Protein AF-A0A3E0KIU0-F1 (afdb_monomer)

pLDDT: mean 73.23, std 24.23, range [29.89, 95.5]

Nearest PDB structures (foldseek):
  3e3v-assembly1_A  TM=8.883E-01  e=5.687E-08  Ligilactobacillus salivarius UCC118
  3d5l-assembly1_A  TM=9.274E-01  e=9.573E-08  Limosilactobacillus reuteri subsp. rodentium
  3d5l-assembly2_B  TM=9.394E-01  e=4.566E-07  Limosilactobacillus reuteri subsp. rodentium
  3dfg-assembly1_A  TM=8.053E-01  e=9.857E-06  Xanthomonas campestris pv. campestris

Structure (mmCIF, N/CA/C/O backbone):
data_AF-A0A3E0KIU0-F1
#
_entry.id   AF-A0A3E0KIU0-F1
#
loop_
_atom_site.group_PDB
_atom_site.id
_atom_site.type_symbol
_atom_site.label_atom_id
_atom_site.label_alt_id
_atom_site.label_comp_id
_atom_site.label_asym_id
_atom_site.label_entity_id
_atom_site.label_seq_id
_atom_site.pdbx_PDB_ins_code
_atom_site.Cartn_x
_atom_site.Cartn_y
_atom_site.Cartn_z
_atom_site.occupancy
_atom_site.B_iso_or_equiv
_atom_site.auth_seq_id
_atom_site.auth_comp_id
_atom_site.auth_asym_id
_atom_site.auth_atom_id
_atom_site.pdbx_PDB_model_num
ATOM 1 N N . MET A 1 1 ? -23.161 -54.109 -3.050 1.00 49.53 1 MET A N 1
ATOM 2 C CA . MET A 1 1 ? -22.910 -53.437 -1.759 1.00 49.53 1 MET A CA 1
ATOM 3 C C . MET A 1 1 ? -21.462 -53.685 -1.373 1.00 49.53 1 MET A C 1
ATOM 5 O O . MET A 1 1 ? -21.165 -54.729 -0.816 1.00 49.53 1 MET A O 1
ATOM 9 N N . THR A 1 2 ? -20.570 -52.763 -1.723 1.00 41.41 2 THR A N 1
ATOM 10 C CA . THR A 1 2 ? -19.180 -52.731 -1.244 1.00 41.41 2 THR A CA 1
ATOM 11 C C . THR A 1 2 ? -18.712 -51.286 -1.367 1.00 41.41 2 THR A C 1
ATOM 13 O O . THR A 1 2 ? -18.416 -50.791 -2.449 1.00 41.41 2 THR A O 1
ATOM 16 N N . SER A 1 3 ? -18.783 -50.574 -0.249 1.00 41.28 3 SER A N 1
ATOM 17 C CA . SER A 1 3 ? -18.402 -49.175 -0.086 1.00 41.28 3 SER A CA 1
ATOM 18 C C . SER A 1 3 ? -16.904 -49.075 0.206 1.00 41.28 3 SER A C 1
ATOM 20 O O . SER A 1 3 ? -16.453 -49.509 1.263 1.00 41.28 3 SER A O 1
ATOM 22 N N . CYS A 1 4 ? -16.139 -48.494 -0.721 1.00 42.38 4 CYS A N 1
ATOM 23 C CA . CYS A 1 4 ? -14.758 -48.066 -0.495 1.00 42.38 4 CYS A CA 1
ATOM 24 C C . CYS A 1 4 ? -14.754 -46.710 0.224 1.00 42.38 4 CYS A C 1
ATOM 26 O O . CYS A 1 4 ? -15.092 -45.687 -0.365 1.00 42.38 4 CYS A O 1
ATOM 28 N N . THR A 1 5 ? -14.354 -46.695 1.492 1.00 49.28 5 THR A N 1
ATOM 29 C CA . THR A 1 5 ? -14.059 -45.473 2.251 1.00 49.28 5 THR A CA 1
ATOM 30 C C . THR A 1 5 ? -12.614 -45.047 1.995 1.00 49.28 5 THR A C 1
ATOM 32 O O . THR A 1 5 ? -11.682 -45.751 2.383 1.00 49.28 5 THR A O 1
ATOM 35 N N . ALA A 1 6 ? -12.428 -43.902 1.336 1.00 40.53 6 ALA A N 1
ATOM 36 C CA . ALA A 1 6 ? -11.131 -43.259 1.156 1.00 40.53 6 ALA A CA 1
ATOM 37 C C . ALA A 1 6 ? -10.812 -42.373 2.371 1.00 40.53 6 ALA A C 1
ATOM 39 O O . ALA A 1 6 ? -11.483 -41.373 2.620 1.00 40.53 6 ALA A O 1
ATOM 40 N N . THR A 1 7 ? -9.783 -42.746 3.127 1.00 41.25 7 THR A N 1
ATOM 41 C CA . THR A 1 7 ? -9.244 -41.966 4.246 1.00 41.25 7 THR A CA 1
ATOM 42 C C . THR A 1 7 ? -8.292 -40.901 3.697 1.00 41.25 7 THR A C 1
ATOM 44 O O . THR A 1 7 ? -7.217 -41.229 3.197 1.00 41.25 7 THR A O 1
ATOM 47 N N . ALA A 1 8 ? -8.683 -39.626 3.760 1.00 38.50 8 ALA A N 1
ATOM 48 C CA . ALA A 1 8 ? -7.841 -38.496 3.373 1.00 38.50 8 ALA A CA 1
ATOM 49 C C . ALA A 1 8 ? -6.995 -38.010 4.565 1.00 38.50 8 ALA A C 1
ATOM 51 O O . ALA A 1 8 ? -7.526 -37.627 5.607 1.00 38.50 8 ALA A O 1
ATOM 52 N N . SER A 1 9 ? -5.672 -38.024 4.396 1.00 40.00 9 SER A N 1
ATOM 53 C CA . SER A 1 9 ? -4.683 -37.461 5.324 1.00 40.00 9 SER A CA 1
ATOM 54 C C . SER A 1 9 ? -4.798 -35.933 5.432 1.00 40.00 9 SER A C 1
ATOM 56 O O . SER A 1 9 ? -4.849 -35.265 4.397 1.00 40.00 9 SER A O 1
ATOM 58 N N . PRO A 1 10 ? -4.738 -35.335 6.636 1.00 48.91 10 PRO A N 1
ATOM 59 C CA . PRO A 1 10 ? -4.631 -33.889 6.775 1.00 48.91 10 PRO A CA 1
ATOM 60 C C . PRO A 1 10 ? -3.207 -33.405 6.457 1.00 48.91 10 PRO A C 1
ATOM 62 O O . PRO A 1 10 ? -2.213 -33.864 7.027 1.00 48.91 10 PRO A O 1
ATOM 65 N N . GLY A 1 11 ? -3.128 -32.459 5.519 1.00 39.31 11 GLY A N 1
ATOM 66 C CA . GLY A 1 11 ? -1.919 -31.730 5.156 1.00 39.31 11 GLY A CA 1
ATOM 67 C C . GLY A 1 11 ? -1.384 -30.894 6.320 1.00 39.31 11 GLY A C 1
ATOM 68 O O . GLY A 1 11 ? -2.126 -30.257 7.063 1.00 3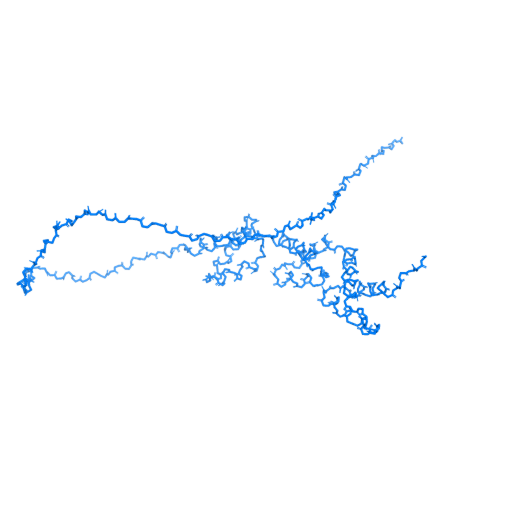9.31 11 GLY A O 1
ATOM 69 N N . ARG A 1 12 ? -0.062 -30.933 6.467 1.00 42.97 12 ARG A N 1
ATOM 70 C CA . ARG A 1 12 ? 0.739 -30.289 7.510 1.00 42.97 12 ARG A CA 1
ATOM 71 C C . ARG A 1 12 ? 0.504 -28.773 7.554 1.00 42.97 12 ARG A C 1
ATOM 73 O O . ARG A 1 12 ? 0.804 -28.070 6.594 1.00 42.97 12 ARG A O 1
ATOM 80 N N . ALA A 1 13 ? 0.046 -28.277 8.700 1.00 35.75 13 ALA A N 1
ATOM 81 C CA . ALA A 1 13 ? 0.037 -26.859 9.034 1.00 35.75 13 ALA A CA 1
ATOM 82 C C . ALA A 1 13 ? 1.478 -26.358 9.240 1.00 35.75 13 ALA A C 1
ATOM 84 O O . ALA A 1 13 ? 2.221 -26.892 10.067 1.00 35.75 13 ALA A O 1
ATOM 85 N N . ALA A 1 14 ? 1.877 -25.331 8.489 1.00 41.09 14 ALA A N 1
ATOM 86 C CA . ALA A 1 14 ? 3.128 -24.616 8.708 1.00 41.09 14 ALA A CA 1
ATOM 87 C C . ALA A 1 14 ? 2.999 -23.757 9.977 1.00 41.09 14 ALA A C 1
ATOM 89 O O . ALA A 1 14 ? 2.443 -22.660 9.967 1.00 41.09 14 ALA A O 1
ATOM 90 N N . PHE A 1 15 ? 3.488 -24.307 11.086 1.00 34.16 15 PHE A N 1
ATOM 91 C CA . PHE A 1 15 ? 3.664 -23.633 12.366 1.00 34.16 15 PHE A CA 1
ATOM 92 C C . PHE A 1 15 ? 4.748 -22.552 12.220 1.00 34.16 15 PHE A C 1
ATOM 94 O O . PHE A 1 15 ? 5.941 -22.850 12.201 1.00 34.16 15 PHE A O 1
ATOM 101 N N . TRP A 1 16 ? 4.350 -21.285 12.105 1.00 42.28 16 TRP A N 1
ATOM 102 C CA . TRP A 1 16 ? 5.283 -20.159 12.171 1.00 42.28 16 TRP A CA 1
ATOM 103 C C . TRP A 1 16 ? 5.538 -19.810 13.638 1.00 42.28 16 TRP A C 1
ATOM 105 O O . TRP A 1 16 ? 4.819 -19.018 14.244 1.00 42.28 16 TRP A O 1
ATOM 115 N N . THR A 1 17 ? 6.554 -20.430 14.238 1.00 42.94 17 THR A N 1
ATOM 116 C CA . THR A 1 17 ? 7.012 -20.060 15.580 1.00 42.94 17 THR A CA 1
ATOM 117 C C . THR A 1 17 ? 7.794 -18.751 15.519 1.00 42.94 17 THR A C 1
ATOM 119 O O . THR A 1 17 ? 8.904 -18.681 14.992 1.00 42.94 17 THR A O 1
ATOM 122 N N . TRP A 1 18 ? 7.184 -17.713 16.078 1.00 36.81 18 TRP A N 1
ATOM 123 C CA . TRP A 1 18 ? 7.759 -16.406 16.371 1.00 36.81 18 TRP A CA 1
ATOM 124 C C . TRP A 1 18 ? 8.974 -16.545 17.309 1.00 36.81 18 TRP A C 1
ATOM 126 O O . TRP A 1 18 ? 8.846 -17.086 18.406 1.00 36.81 18 TRP A O 1
ATOM 136 N N . ARG A 1 19 ? 10.158 -16.069 16.891 1.00 35.09 19 ARG A N 1
ATOM 137 C CA . ARG A 1 19 ? 11.359 -15.991 17.743 1.00 35.09 19 ARG A CA 1
ATOM 138 C C . ARG A 1 19 ? 11.793 -14.526 17.895 1.00 35.09 19 ARG A C 1
ATOM 140 O O . ARG A 1 19 ? 12.150 -13.910 16.891 1.00 35.09 19 ARG A O 1
ATOM 147 N N . PRO A 1 20 ? 11.779 -13.955 19.112 1.00 38.09 20 PRO A N 1
ATOM 148 C CA . PRO A 1 20 ? 12.253 -12.598 19.355 1.00 38.09 20 PRO A CA 1
ATOM 149 C C . PRO A 1 20 ? 13.786 -12.580 19.475 1.00 38.09 20 PRO A C 1
ATOM 151 O O . PRO A 1 20 ? 14.367 -13.368 20.218 1.00 38.09 20 PRO A O 1
ATOM 154 N N . SER A 1 21 ? 14.453 -11.672 18.758 1.00 38.91 21 SER A N 1
ATOM 155 C CA . SER A 1 21 ? 15.876 -11.378 18.979 1.00 38.91 21 SER A CA 1
ATOM 156 C C . SER A 1 21 ? 16.025 -10.435 20.169 1.00 38.91 21 SER A C 1
ATOM 158 O O . SER A 1 21 ? 15.739 -9.243 20.067 1.00 38.91 21 SER A O 1
ATOM 160 N N . SER A 1 22 ? 16.501 -10.970 21.290 1.00 43.16 22 SER A N 1
ATOM 161 C CA . SER A 1 22 ? 16.949 -10.219 22.464 1.00 43.16 22 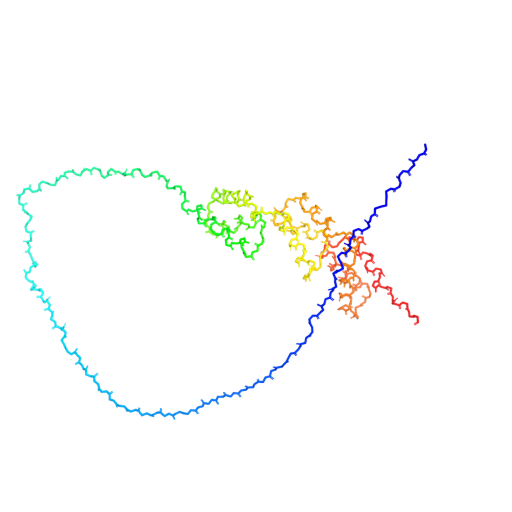SER A CA 1
ATOM 162 C C . SER A 1 22 ? 18.447 -10.443 22.689 1.00 43.16 22 SER A C 1
ATOM 164 O O . SER A 1 22 ? 18.841 -11.596 22.846 1.00 43.16 22 SER A O 1
ATOM 166 N N . ALA A 1 23 ? 19.246 -9.365 22.721 1.00 34.53 23 ALA A N 1
ATOM 167 C CA . ALA A 1 23 ? 20.337 -9.113 23.686 1.00 34.53 23 ALA A CA 1
ATOM 168 C C . ALA A 1 23 ? 21.281 -7.968 23.232 1.00 34.53 23 ALA A C 1
ATOM 170 O O . ALA A 1 23 ? 22.157 -8.125 22.391 1.00 34.53 23 ALA A O 1
ATOM 171 N N . SER A 1 24 ? 21.011 -6.804 23.816 1.00 35.53 24 SER A N 1
ATOM 172 C CA . SER A 1 24 ? 21.839 -5.715 24.368 1.00 35.53 24 SER A CA 1
ATOM 173 C C . SER A 1 24 ? 23.392 -5.784 24.431 1.00 35.53 24 SER A C 1
ATOM 175 O O . SER A 1 24 ? 23.924 -6.700 25.045 1.00 35.53 24 SER A O 1
ATOM 177 N N . SER A 1 25 ? 24.031 -4.668 23.995 1.00 36.03 25 SER A N 1
ATOM 178 C CA . SER A 1 25 ? 25.089 -3.814 24.643 1.00 36.03 25 SER A CA 1
ATOM 179 C C . SER A 1 25 ? 26.492 -4.384 25.012 1.00 36.03 25 SER A C 1
ATOM 181 O O . SER A 1 25 ? 26.600 -5.597 25.119 1.00 36.03 25 SER A O 1
ATOM 183 N N . PRO A 1 26 ? 27.575 -3.575 25.273 1.00 48.47 26 PRO A N 1
ATOM 184 C CA . PRO A 1 26 ? 27.655 -2.127 25.584 1.00 48.47 26 PRO A CA 1
ATOM 185 C C . PRO A 1 26 ? 28.832 -1.312 24.950 1.00 48.47 26 PRO A C 1
ATOM 187 O O . PRO A 1 26 ? 29.621 -1.796 24.144 1.00 48.47 26 PRO A O 1
ATOM 190 N N . ALA A 1 27 ? 28.919 -0.036 25.353 1.00 36.59 27 ALA A N 1
ATOM 191 C CA . ALA A 1 27 ? 29.917 0.989 25.024 1.00 36.59 27 ALA A CA 1
ATOM 192 C C . ALA A 1 27 ? 31.170 0.999 25.937 1.00 36.59 27 ALA A C 1
ATOM 194 O O . ALA A 1 27 ? 31.051 0.658 27.108 1.00 36.59 27 ALA A O 1
ATOM 195 N N . ALA A 1 28 ? 32.313 1.486 25.415 1.00 34.00 28 ALA A N 1
ATOM 196 C CA . ALA A 1 28 ? 33.504 2.093 26.074 1.00 34.00 28 ALA A CA 1
ATOM 197 C C . ALA A 1 28 ? 34.690 2.024 25.070 1.00 34.00 28 ALA A C 1
ATOM 199 O O . ALA A 1 28 ? 34.717 1.104 24.268 1.00 34.00 28 ALA A O 1
ATOM 200 N N . ALA A 1 29 ? 35.731 2.860 24.989 1.00 33.12 29 ALA A N 1
ATOM 201 C CA . ALA A 1 29 ? 36.165 4.102 25.617 1.00 33.12 29 ALA A CA 1
ATOM 202 C C . ALA A 1 29 ? 37.330 4.686 24.765 1.00 33.12 29 ALA A C 1
ATOM 204 O O . ALA A 1 29 ? 37.839 4.050 23.846 1.00 33.12 29 ALA A O 1
ATOM 205 N N . ARG A 1 30 ? 37.722 5.922 25.089 1.00 38.47 30 ARG A N 1
ATOM 206 C CA . ARG A 1 30 ? 38.745 6.784 24.464 1.00 38.47 30 ARG A CA 1
ATOM 207 C C . ARG A 1 30 ? 40.179 6.225 24.532 1.00 38.47 30 ARG A C 1
ATOM 209 O O . ARG A 1 30 ? 40.527 5.572 25.508 1.00 38.47 30 ARG A O 1
ATOM 216 N N . GLY A 1 31 ? 41.036 6.649 23.596 1.00 31.20 31 GLY A N 1
ATOM 217 C CA . GLY A 1 31 ? 42.498 6.579 23.734 1.00 31.20 31 GLY A CA 1
ATOM 218 C C . GLY A 1 31 ? 43.258 7.132 22.522 1.00 31.20 31 GLY A C 1
ATOM 219 O O . GLY A 1 31 ? 43.401 6.451 21.515 1.00 31.20 31 GLY A O 1
ATOM 220 N N . THR A 1 32 ? 43.743 8.370 22.616 1.00 48.75 32 THR A N 1
ATOM 221 C CA . THR A 1 32 ? 44.792 8.942 21.749 1.00 48.75 32 THR A CA 1
ATOM 222 C C . THR A 1 32 ? 46.153 8.317 22.058 1.00 48.75 32 THR A C 1
ATOM 224 O O . THR A 1 32 ? 46.408 8.012 23.224 1.00 48.75 32 THR A O 1
ATOM 227 N N . PRO A 1 33 ? 47.086 8.306 21.092 1.00 42.25 33 PRO A N 1
ATOM 228 C CA . PRO A 1 33 ? 48.461 8.622 21.457 1.00 42.25 33 PRO A CA 1
ATOM 229 C C . PRO A 1 33 ? 49.104 9.656 20.526 1.00 42.25 33 PRO A C 1
ATOM 231 O O . PRO A 1 33 ? 49.138 9.528 19.303 1.00 42.25 33 PRO A O 1
ATOM 234 N N . THR A 1 34 ? 49.643 10.680 21.174 1.00 36.47 34 THR A N 1
ATOM 235 C CA . THR A 1 34 ? 50.629 11.638 20.677 1.00 36.47 34 THR A CA 1
ATOM 236 C C . THR A 1 34 ? 52.028 11.033 20.839 1.00 36.47 34 THR A C 1
ATOM 238 O O . THR A 1 34 ? 52.257 10.359 21.840 1.00 36.47 34 THR A O 1
ATOM 241 N N . ALA A 1 35 ? 52.944 11.343 19.910 1.00 32.03 35 ALA A N 1
ATOM 242 C CA . ALA A 1 35 ? 54.360 11.712 20.138 1.00 32.03 35 ALA A CA 1
ATOM 243 C C . ALA A 1 35 ? 55.358 11.110 19.118 1.00 32.03 35 ALA A C 1
ATOM 245 O O . ALA A 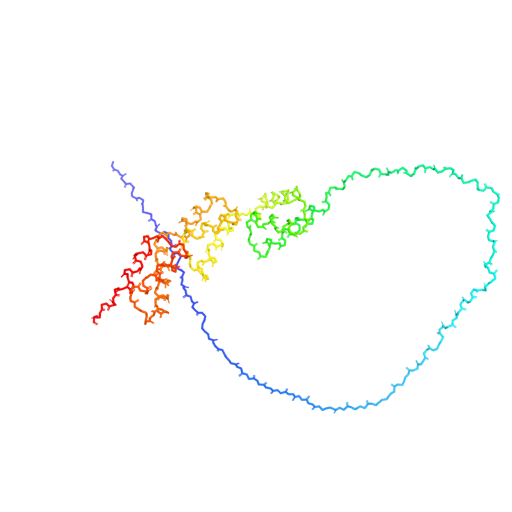1 35 ? 55.760 9.957 19.197 1.00 32.03 35 ALA A O 1
ATOM 246 N N . THR A 1 36 ? 55.781 11.986 18.198 1.00 36.91 36 THR A N 1
ATOM 247 C CA . THR A 1 36 ? 57.177 12.331 17.834 1.00 36.91 36 THR A CA 1
ATOM 248 C C . THR A 1 36 ? 58.268 11.267 17.657 1.00 36.91 36 THR A C 1
ATOM 250 O O . THR A 1 36 ? 58.769 10.708 18.626 1.00 36.91 36 THR A O 1
ATOM 253 N N . SER A 1 37 ? 58.845 11.268 16.448 1.00 37.72 37 SER A N 1
ATOM 254 C CA . SER A 1 37 ? 60.283 11.488 16.165 1.00 37.72 37 SER A CA 1
ATOM 255 C C . SER A 1 37 ? 60.416 11.849 14.661 1.00 37.72 37 SER A C 1
ATOM 257 O O . SER A 1 37 ? 59.834 11.184 13.813 1.00 37.72 37 SER A O 1
ATOM 259 N N . ALA A 1 38 ? 60.880 13.048 14.253 1.00 34.84 38 ALA A N 1
ATOM 260 C CA . ALA A 1 38 ? 62.284 13.434 13.961 1.00 34.84 38 ALA A CA 1
ATOM 261 C C . ALA A 1 38 ? 63.125 12.223 13.507 1.00 34.84 38 ALA A C 1
ATOM 263 O O . ALA A 1 38 ? 63.074 11.212 14.179 1.00 34.84 38 ALA A O 1
ATOM 264 N N . TRP A 1 39 ? 63.742 12.158 12.321 1.00 35.00 39 TRP A N 1
ATOM 265 C CA . TRP A 1 39 ? 65.057 12.682 11.897 1.00 35.00 39 TRP A CA 1
ATOM 266 C C . TRP A 1 39 ? 65.044 12.721 10.343 1.00 35.00 39 TRP A C 1
ATOM 268 O O . TRP A 1 39 ? 64.642 11.760 9.703 1.00 35.00 39 TRP A O 1
ATOM 278 N N . ALA A 1 40 ? 65.209 13.869 9.682 1.00 32.75 40 ALA A N 1
ATOM 279 C CA . ALA A 1 40 ? 66.470 14.463 9.213 1.00 32.75 40 ALA A CA 1
ATOM 280 C C . ALA A 1 40 ? 67.169 13.777 8.002 1.00 32.75 40 ALA A C 1
ATOM 282 O O . ALA A 1 40 ? 67.875 12.793 8.149 1.00 32.75 40 ALA A O 1
ATOM 283 N N . ARG A 1 41 ? 67.072 14.478 6.854 1.00 34.12 41 ARG A N 1
ATOM 284 C CA . ARG A 1 41 ? 68.080 14.752 5.794 1.00 34.12 41 ARG A CA 1
ATOM 285 C C . ARG A 1 41 ? 68.687 13.633 4.920 1.00 34.12 41 ARG A C 1
ATOM 287 O O . ARG A 1 41 ? 69.390 12.749 5.381 1.00 34.12 41 ARG A O 1
ATOM 294 N N . GLY A 1 42 ? 68.605 13.896 3.607 1.00 30.34 42 GLY A N 1
ATOM 295 C CA . GLY A 1 42 ? 69.466 13.385 2.525 1.00 30.34 42 GLY A CA 1
ATOM 296 C C . GLY A 1 42 ? 68.618 13.120 1.274 1.00 30.34 42 GLY A C 1
ATOM 297 O O . GLY A 1 42 ? 67.876 12.156 1.242 1.00 30.34 42 GLY A O 1
ATOM 298 N N . GLY A 1 43 ? 68.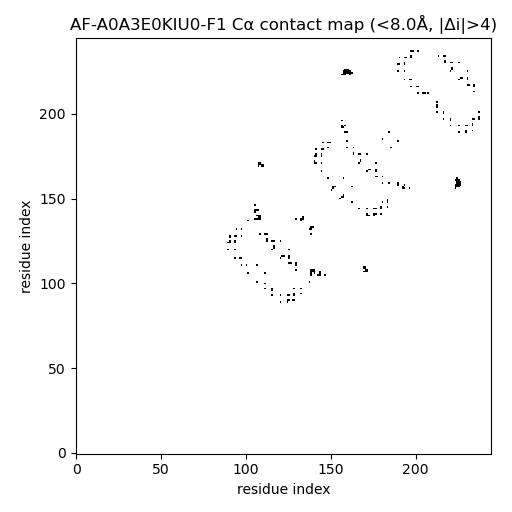535 13.972 0.250 1.00 29.89 43 GLY A N 1
ATOM 299 C CA . GLY A 1 43 ? 69.639 14.526 -0.528 1.00 29.89 43 GLY A CA 1
ATOM 300 C C . GLY A 1 43 ? 69.874 13.664 -1.777 1.00 29.89 43 GLY A C 1
ATOM 301 O O . GLY A 1 43 ? 70.657 12.724 -1.714 1.00 29.89 43 GLY A O 1
ATOM 302 N N . ARG A 1 44 ? 69.195 13.968 -2.896 1.00 38.00 44 ARG A N 1
ATOM 303 C CA . ARG A 1 44 ? 69.626 13.648 -4.279 1.00 38.00 44 ARG A CA 1
ATOM 304 C C . ARG A 1 44 ? 68.664 14.289 -5.285 1.00 38.00 44 ARG A C 1
ATOM 306 O O . ARG A 1 44 ? 67.496 13.939 -5.355 1.00 38.00 44 ARG A O 1
ATOM 313 N N . THR A 1 45 ? 69.044 15.448 -5.810 1.00 42.09 45 THR A N 1
ATOM 314 C CA . THR A 1 45 ? 69.726 15.688 -7.102 1.00 42.09 45 THR A CA 1
ATOM 315 C C . THR A 1 45 ? 68.744 16.046 -8.201 1.00 42.09 45 THR A C 1
ATOM 317 O O . THR A 1 45 ? 67.982 15.229 -8.705 1.00 42.09 45 THR A O 1
ATOM 320 N N . GLN A 1 46 ? 68.841 17.318 -8.568 1.00 40.03 46 GLN A N 1
ATOM 321 C CA . GLN A 1 46 ? 68.368 17.917 -9.799 1.00 40.03 46 GLN A CA 1
ATOM 322 C C . GLN A 1 46 ? 68.780 17.045 -10.997 1.00 40.03 46 GLN A C 1
ATOM 324 O O . GLN A 1 46 ? 69.973 16.883 -11.243 1.00 40.03 46 GLN A O 1
ATOM 329 N N . SER A 1 47 ? 67.820 16.544 -11.780 1.00 35.03 47 SER A N 1
ATOM 330 C CA . SER A 1 47 ? 68.075 16.310 -13.203 1.00 35.03 47 SER A CA 1
ATOM 331 C C . SER A 1 47 ? 67.697 17.583 -13.951 1.00 35.03 47 SER A C 1
ATOM 333 O O . SER A 1 47 ? 66.555 17.823 -14.350 1.00 35.03 47 SER A O 1
ATOM 335 N N . SER A 1 48 ? 68.695 18.442 -14.070 1.00 36.91 48 SER A N 1
ATOM 336 C CA . SER A 1 48 ? 68.794 19.433 -15.121 1.00 36.91 48 SER A CA 1
ATOM 337 C C . SER A 1 48 ? 68.799 18.752 -16.501 1.00 36.91 48 SER A C 1
ATOM 339 O O . SER A 1 48 ? 69.296 17.643 -16.678 1.00 36.91 48 SER A O 1
ATOM 341 N N . SER A 1 49 ? 68.284 19.488 -17.491 1.00 39.78 49 SER A N 1
ATOM 342 C CA . SER A 1 49 ? 68.205 19.167 -18.929 1.00 39.78 49 SER A CA 1
ATOM 343 C C . SER A 1 49 ? 67.087 18.172 -19.298 1.00 39.78 49 SER A C 1
ATOM 345 O O . SER A 1 49 ? 67.109 17.006 -18.960 1.00 39.78 49 SER A O 1
ATOM 347 N N . CYS A 1 50 ? 66.000 18.583 -19.947 1.00 30.69 50 CYS A N 1
ATOM 348 C CA . CYS A 1 50 ? 66.008 19.151 -21.288 1.00 30.69 50 CYS A CA 1
ATOM 349 C C . CYS A 1 50 ? 65.046 20.337 -21.416 1.00 30.69 50 CYS A C 1
ATOM 351 O O . CYS A 1 50 ? 63.939 20.246 -21.939 1.00 30.69 50 CYS A O 1
ATOM 353 N N . ARG A 1 51 ? 65.539 21.515 -21.035 1.00 42.75 51 ARG A N 1
ATOM 354 C CA . ARG A 1 51 ? 65.112 22.770 -21.646 1.00 42.75 51 ARG A CA 1
ATOM 355 C C . ARG A 1 51 ? 65.902 22.924 -22.952 1.00 42.75 51 ARG A C 1
ATOM 357 O O . ARG A 1 51 ? 66.943 23.566 -22.973 1.00 42.75 51 ARG A O 1
ATOM 364 N N . LYS A 1 52 ? 65.426 22.324 -24.046 1.00 41.84 52 LYS A N 1
ATOM 365 C CA . LYS A 1 52 ? 65.771 22.781 -25.403 1.00 41.84 52 LYS A CA 1
ATOM 366 C C . LYS A 1 52 ? 64.503 23.265 -26.076 1.00 41.84 52 LYS A C 1
ATOM 368 O O . LYS A 1 52 ? 63.774 22.548 -26.750 1.00 41.84 52 LYS A O 1
ATOM 373 N N . THR A 1 53 ? 64.264 24.543 -25.837 1.00 43.72 53 THR A N 1
ATOM 374 C CA . THR A 1 53 ? 63.400 25.406 -26.619 1.00 43.72 53 THR A CA 1
ATOM 375 C C . THR A 1 53 ? 63.707 25.234 -28.109 1.00 43.72 53 THR A C 1
ATOM 377 O O . THR A 1 53 ? 64.706 25.761 -28.599 1.00 43.72 53 THR A O 1
ATOM 380 N N . ARG A 1 54 ? 62.827 24.573 -28.866 1.00 38.44 54 ARG A N 1
ATOM 381 C CA . ARG A 1 54 ? 62.685 24.875 -30.295 1.00 38.44 54 ARG A CA 1
ATOM 382 C C . ARG A 1 54 ? 62.009 26.242 -30.392 1.00 38.44 54 ARG A C 1
ATOM 384 O O . ARG A 1 54 ? 60.797 26.352 -30.545 1.00 38.44 54 ARG A O 1
ATOM 391 N N . LYS A 1 55 ? 62.811 27.298 -30.226 1.00 41.03 55 LYS A N 1
ATOM 392 C CA . LYS A 1 55 ? 62.457 28.656 -30.640 1.00 41.03 55 LYS A CA 1
ATOM 393 C C . LYS A 1 55 ? 62.300 28.616 -32.156 1.00 41.03 55 LYS A C 1
ATOM 395 O O . LYS A 1 55 ? 63.291 28.589 -32.876 1.00 41.03 55 LYS A O 1
ATOM 400 N N . TRP A 1 56 ? 61.063 28.574 -32.634 1.00 40.19 56 TRP A N 1
ATOM 401 C CA . TRP A 1 56 ? 60.792 28.888 -34.030 1.00 40.19 56 TRP A CA 1
ATOM 402 C C . TRP A 1 56 ? 61.149 30.365 -34.249 1.00 40.19 56 TRP A C 1
ATOM 404 O O . TRP A 1 56 ? 60.673 31.213 -33.484 1.00 40.19 56 TRP A O 1
ATOM 414 N N . PRO A 1 57 ? 62.002 30.706 -35.230 1.00 42.28 57 PRO A N 1
ATOM 415 C CA . PRO A 1 57 ? 62.293 32.097 -35.533 1.00 42.28 57 PRO A CA 1
ATOM 416 C C . PRO A 1 57 ? 61.002 32.820 -35.941 1.00 42.28 57 PRO A C 1
ATOM 418 O O . PRO A 1 57 ? 60.226 32.345 -36.771 1.00 42.28 57 PRO A O 1
ATOM 421 N N . ARG A 1 58 ? 60.772 33.996 -35.345 1.00 49.66 58 ARG A N 1
ATOM 422 C CA . ARG A 1 58 ? 59.604 34.875 -35.554 1.00 49.66 58 ARG A CA 1
ATOM 423 C C . ARG A 1 58 ? 59.532 35.514 -36.959 1.00 49.66 58 ARG A C 1
ATOM 425 O O . ARG A 1 58 ? 58.785 36.466 -37.141 1.00 49.66 58 ARG A O 1
ATOM 432 N N . SER A 1 59 ? 60.243 34.983 -37.954 1.00 46.88 59 SER A N 1
ATOM 433 C CA . SER A 1 59 ? 60.261 35.468 -39.344 1.00 46.88 59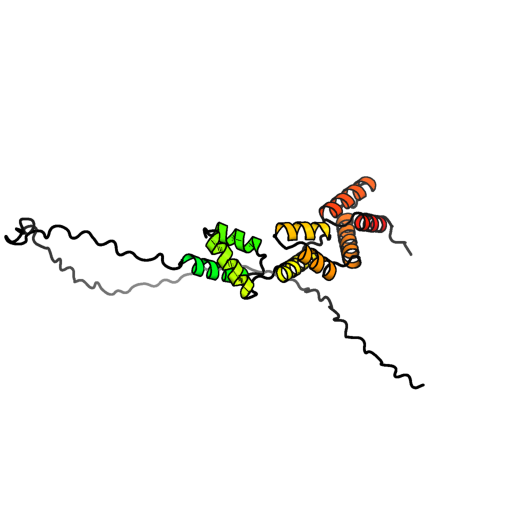 SER A CA 1
ATOM 434 C C . SER A 1 59 ? 59.517 34.575 -40.348 1.00 46.88 59 SER A C 1
ATOM 436 O O . SER A 1 59 ? 59.452 34.913 -41.521 1.00 46.88 59 SER A O 1
ATOM 438 N N . TRP A 1 60 ? 58.864 33.490 -39.913 1.00 44.28 60 TRP A N 1
ATOM 439 C CA . TRP A 1 60 ? 58.019 32.658 -40.798 1.00 44.28 60 TRP A CA 1
ATOM 440 C C . TRP A 1 60 ? 56.541 33.077 -40.784 1.00 44.28 60 TRP A C 1
ATOM 442 O O . TRP A 1 60 ? 55.671 32.427 -41.362 1.00 44.28 60 TRP A O 1
ATOM 452 N N . ARG A 1 61 ? 56.255 34.215 -40.144 1.00 51.59 61 ARG A N 1
ATOM 453 C CA . ARG A 1 61 ? 55.021 34.976 -40.310 1.00 51.59 61 ARG A CA 1
ATOM 454 C C . ARG A 1 61 ? 55.231 35.935 -41.476 1.00 51.59 61 ARG A C 1
ATOM 456 O O . ARG A 1 61 ? 55.541 37.093 -41.253 1.00 51.59 61 ARG A O 1
ATOM 463 N N . THR A 1 62 ? 55.119 35.445 -42.704 1.00 51.78 62 THR A N 1
ATOM 464 C CA . THR A 1 62 ? 54.537 36.165 -43.851 1.00 51.78 62 THR A CA 1
ATOM 465 C C . THR A 1 62 ? 54.637 35.299 -45.109 1.00 51.78 62 THR A C 1
ATOM 467 O O . THR A 1 62 ? 55.694 34.799 -45.464 1.00 51.78 62 THR A O 1
ATOM 470 N N . LYS A 1 63 ? 53.495 35.165 -45.791 1.00 46.59 63 LYS A N 1
ATOM 471 C CA . LYS A 1 63 ? 53.345 34.726 -47.187 1.00 46.59 63 LYS A CA 1
ATOM 472 C C . LYS A 1 63 ? 53.730 33.275 -47.507 1.00 46.59 63 LYS A C 1
ATOM 474 O O . LYS A 1 63 ? 54.622 33.010 -48.304 1.00 46.59 63 LYS A O 1
ATOM 479 N N . ARG A 1 64 ? 52.903 32.322 -47.058 1.00 45.69 64 ARG A N 1
ATOM 480 C CA . ARG A 1 64 ? 52.654 31.130 -47.886 1.00 45.69 64 ARG A CA 1
ATOM 481 C C . ARG A 1 64 ? 51.737 31.569 -49.031 1.00 45.69 64 ARG A C 1
ATOM 483 O O . ARG A 1 64 ? 50.517 31.586 -48.890 1.00 45.69 64 ARG A O 1
ATOM 490 N N . ALA A 1 65 ? 52.341 32.041 -50.119 1.00 49.50 65 ALA A N 1
ATOM 491 C CA . ALA A 1 65 ? 51.633 32.276 -51.368 1.00 49.50 65 ALA A CA 1
ATOM 492 C C . ALA A 1 65 ? 50.970 30.959 -51.805 1.00 49.50 65 ALA A C 1
ATOM 494 O O . ALA A 1 65 ? 51.591 29.895 -51.793 1.00 49.50 65 ALA A O 1
ATOM 495 N N . LYS A 1 66 ? 49.676 31.031 -52.113 1.00 48.06 66 LYS A N 1
ATOM 496 C CA . LYS A 1 66 ? 48.880 29.927 -52.654 1.00 48.06 66 LYS A CA 1
ATOM 497 C C . LYS A 1 66 ? 49.464 29.590 -54.041 1.00 48.06 66 LYS A C 1
ATOM 499 O O . LYS A 1 66 ? 49.620 30.525 -54.825 1.00 48.06 66 LYS A O 1
ATOM 504 N N . PRO A 1 67 ? 49.829 28.334 -54.354 1.00 49.34 67 PRO A N 1
ATOM 505 C CA . PRO A 1 67 ? 50.356 28.001 -55.677 1.00 49.34 67 PRO A CA 1
ATOM 506 C C . PRO A 1 67 ? 49.322 28.374 -56.759 1.00 49.34 67 PRO A C 1
ATOM 508 O O . PRO A 1 67 ? 48.130 28.098 -56.564 1.00 49.34 67 PRO A O 1
ATOM 511 N N . PRO A 1 68 ? 49.724 29.020 -57.870 1.00 49.78 68 PRO A N 1
ATOM 512 C CA . PRO A 1 68 ? 48.803 29.351 -58.948 1.00 49.78 68 PRO A CA 1
ATOM 513 C C . PRO A 1 68 ? 48.422 28.051 -59.662 1.00 49.78 68 PRO A C 1
ATOM 515 O O . PRO A 1 68 ? 49.265 27.398 -60.263 1.00 49.78 68 PRO A O 1
ATOM 518 N N . GLY A 1 69 ? 47.161 27.636 -59.541 1.00 51.62 69 GLY A N 1
ATOM 519 C CA . GLY A 1 69 ? 46.656 26.449 -60.244 1.00 51.62 69 GLY A CA 1
ATOM 520 C C . GLY A 1 69 ? 45.544 25.684 -59.532 1.00 51.62 69 GLY A C 1
ATOM 521 O O . GLY A 1 69 ? 44.783 24.977 -60.184 1.00 51.62 69 GLY A O 1
ATOM 522 N N . CYS A 1 70 ? 45.360 25.860 -58.222 1.00 42.22 70 CYS A N 1
ATOM 523 C CA . CYS A 1 70 ? 44.239 25.220 -57.534 1.00 42.22 70 CYS A CA 1
ATOM 524 C C . CYS A 1 70 ? 42.960 26.047 -57.728 1.00 42.22 70 CYS A C 1
ATOM 526 O O . CYS A 1 70 ? 42.641 26.908 -56.902 1.00 42.22 70 CYS A O 1
ATOM 528 N N . ARG A 1 71 ? 42.218 25.785 -58.817 1.00 47.16 71 ARG A N 1
ATOM 529 C CA . ARG A 1 71 ? 40.798 26.170 -58.907 1.00 47.16 71 ARG A CA 1
ATOM 530 C C . ARG A 1 71 ? 40.098 25.629 -57.654 1.00 47.16 71 ARG A C 1
ATOM 532 O O . ARG A 1 71 ? 40.225 24.434 -57.385 1.00 47.16 71 ARG A O 1
ATOM 539 N N . PRO A 1 72 ? 39.377 26.451 -56.871 1.00 49.00 72 PRO A N 1
ATOM 540 C CA . PRO A 1 72 ? 38.503 25.900 -55.852 1.00 49.00 72 PRO A CA 1
ATOM 541 C C . PRO A 1 72 ? 37.463 25.071 -56.601 1.00 49.00 72 PRO A C 1
ATOM 543 O O . PRO A 1 72 ? 36.717 25.618 -57.413 1.00 49.00 72 PRO A O 1
ATOM 546 N N . SER A 1 73 ? 37.454 23.753 -56.397 1.00 51.12 73 SER A N 1
ATOM 547 C CA . SER A 1 73 ? 36.347 22.933 -56.868 1.00 51.12 73 SER A CA 1
ATOM 548 C C . SER A 1 73 ? 35.097 23.496 -56.204 1.00 51.12 73 SER A C 1
ATOM 550 O O . SER A 1 73 ? 34.947 23.410 -54.982 1.00 51.12 73 SER A O 1
ATOM 552 N N . SER A 1 74 ? 34.267 24.152 -57.012 1.00 52.34 74 SER A N 1
ATOM 553 C CA . SER A 1 74 ? 32.920 24.591 -56.680 1.00 52.34 74 SER A CA 1
ATOM 554 C C . SER A 1 74 ? 32.250 23.525 -55.825 1.00 52.34 74 SER A C 1
ATOM 556 O O . SER A 1 74 ? 32.237 22.353 -56.207 1.00 52.34 74 SER A O 1
ATOM 558 N N . GLY A 1 75 ? 31.788 23.938 -54.643 1.00 52.31 75 GLY A N 1
ATOM 559 C CA . GLY A 1 75 ? 31.312 23.058 -53.589 1.00 52.31 75 GLY A CA 1
ATOM 560 C C . GLY A 1 75 ? 30.382 21.978 -54.120 1.00 52.31 75 GLY A C 1
ATOM 561 O O . GLY A 1 75 ? 29.278 22.262 -54.576 1.00 52.31 75 GLY A O 1
ATOM 562 N N . ALA A 1 76 ? 30.821 20.726 -54.011 1.00 44.34 76 ALA A N 1
ATOM 563 C CA . ALA A 1 76 ? 29.881 19.624 -53.993 1.00 44.34 76 ALA A CA 1
ATOM 564 C C . ALA A 1 76 ? 28.969 19.859 -52.778 1.00 44.34 76 ALA A C 1
ATOM 566 O O . ALA A 1 76 ? 29.500 20.039 -51.674 1.00 44.34 76 ALA A O 1
ATOM 567 N N . PRO A 1 77 ? 27.631 19.899 -52.933 1.00 51.91 77 PRO A N 1
ATOM 568 C CA . PRO A 1 77 ? 26.757 19.980 -51.778 1.00 51.91 77 PRO A CA 1
ATOM 569 C C . PRO A 1 77 ? 27.105 18.788 -50.894 1.00 51.91 77 PRO A C 1
ATOM 571 O O . PRO A 1 77 ? 27.169 17.653 -51.377 1.00 51.91 77 PRO A O 1
ATOM 574 N N . ALA A 1 78 ? 27.418 19.055 -49.625 1.00 53.44 78 ALA A N 1
ATOM 575 C CA . ALA A 1 78 ? 27.646 18.020 -48.635 1.00 53.44 78 ALA A CA 1
ATOM 576 C C . ALA A 1 78 ? 26.378 17.168 -48.598 1.00 53.44 78 ALA A C 1
ATOM 578 O O . ALA A 1 78 ? 25.385 17.541 -47.979 1.00 53.44 78 ALA A O 1
ATOM 579 N N . LYS A 1 79 ? 26.390 16.073 -49.362 1.00 55.34 79 LYS A N 1
ATOM 580 C CA . LYS A 1 79 ? 25.317 15.096 -49.465 1.00 55.34 79 LYS A CA 1
ATOM 581 C C . LYS A 1 79 ? 25.020 14.657 -48.047 1.00 55.34 79 LYS A C 1
ATOM 583 O O . LYS A 1 79 ? 25.805 13.927 -47.444 1.00 55.34 79 LYS A O 1
ATOM 588 N N . LYS A 1 80 ? 23.947 15.231 -47.495 1.00 51.53 80 LYS A N 1
ATOM 589 C CA . LYS A 1 80 ? 23.467 15.003 -46.141 1.00 51.53 80 LYS A CA 1
ATOM 590 C C . LYS A 1 80 ? 23.210 13.510 -46.088 1.00 51.53 80 LYS A C 1
ATOM 592 O O . LYS A 1 80 ? 22.240 13.034 -46.669 1.00 51.53 80 LYS A O 1
ATOM 597 N N . ARG A 1 81 ? 24.174 12.769 -45.540 1.00 54.38 81 ARG A N 1
ATOM 598 C CA . ARG A 1 81 ? 24.118 11.318 -45.427 1.00 54.38 81 ARG A CA 1
ATOM 599 C C . ARG A 1 81 ? 22.866 11.050 -44.615 1.00 54.38 81 ARG A C 1
ATOM 601 O O . ARG A 1 81 ? 22.841 11.350 -43.425 1.00 54.38 81 ARG A O 1
ATOM 608 N N . TRP A 1 82 ? 21.803 10.638 -45.296 1.00 49.97 82 TRP A N 1
ATOM 609 C CA . TRP A 1 82 ? 20.538 10.321 -44.665 1.00 49.97 82 TRP A CA 1
ATOM 610 C C . TRP A 1 82 ? 20.815 9.097 -43.804 1.00 49.97 82 TRP A C 1
ATOM 612 O O . TRP A 1 82 ? 20.992 7.991 -44.309 1.00 49.97 82 TRP A O 1
ATOM 622 N N . TRP A 1 83 ? 21.033 9.339 -42.516 1.00 49.81 83 TRP A N 1
ATOM 623 C CA . TRP A 1 83 ? 21.120 8.277 -41.540 1.00 49.81 83 TRP A CA 1
ATOM 624 C C . TRP A 1 83 ? 19.683 8.006 -41.087 1.00 49.81 83 TRP A C 1
ATOM 626 O O . TRP A 1 83 ? 19.046 8.943 -40.592 1.00 49.81 83 TRP A O 1
ATOM 636 N N . PRO A 1 84 ? 19.144 6.791 -41.286 1.00 48.72 84 PRO A N 1
ATOM 637 C CA . PRO A 1 84 ? 17.855 6.432 -40.704 1.00 48.72 84 PRO A CA 1
ATOM 638 C C . PRO A 1 84 ? 17.937 6.626 -39.180 1.00 48.72 84 PRO A C 1
ATOM 640 O O . PRO A 1 84 ? 19.011 6.403 -38.617 1.00 48.72 84 PRO A O 1
ATOM 643 N N . PRO A 1 85 ? 16.869 7.071 -38.492 1.00 57.91 85 PRO A N 1
ATOM 644 C CA . PRO A 1 85 ? 16.911 7.232 -37.041 1.00 57.91 85 PRO A CA 1
ATOM 645 C C . PRO A 1 85 ? 17.412 5.926 -36.410 1.00 57.91 85 PRO A C 1
ATOM 647 O O . PRO A 1 85 ? 16.904 4.848 -36.711 1.00 57.91 85 PRO A O 1
ATOM 650 N N . ILE A 1 86 ? 18.481 6.015 -35.611 1.00 52.44 86 ILE A N 1
ATOM 651 C CA . ILE A 1 86 ? 19.030 4.865 -34.881 1.00 52.44 86 ILE A CA 1
ATOM 652 C C . ILE A 1 86 ? 17.869 4.290 -34.049 1.00 52.44 86 ILE A C 1
ATOM 654 O O . ILE A 1 86 ? 17.243 5.092 -33.353 1.00 52.44 86 ILE A O 1
ATOM 658 N N . PRO A 1 87 ? 17.562 2.975 -34.081 1.00 56.31 87 PRO A N 1
ATOM 659 C CA . PRO A 1 87 ? 16.603 2.397 -33.138 1.00 56.31 87 PRO A CA 1
ATOM 660 C C . PRO A 1 87 ? 17.019 2.798 -31.718 1.00 56.31 87 PRO A C 1
ATOM 662 O O . PRO A 1 87 ? 18.187 2.655 -31.351 1.00 56.31 87 PRO A O 1
ATOM 665 N N . GLU A 1 88 ? 16.100 3.439 -30.991 1.00 65.62 88 GLU 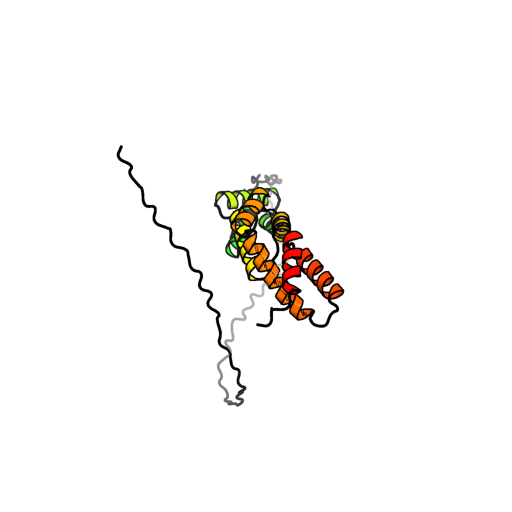A N 1
ATOM 666 C CA . GLU A 1 88 ? 16.464 4.503 -30.054 1.00 65.62 88 GLU A CA 1
ATOM 667 C C . GLU A 1 88 ? 17.420 4.005 -28.951 1.00 65.62 88 GLU A C 1
ATOM 669 O O . GLU A 1 88 ? 17.031 3.148 -28.152 1.00 65.62 88 GLU A O 1
ATOM 674 N N . PRO A 1 89 ? 18.651 4.555 -28.814 1.00 72.00 89 PRO A N 1
ATOM 675 C CA . PRO A 1 89 ? 19.552 4.230 -27.697 1.00 72.00 89 PRO A CA 1
ATOM 676 C C . PRO A 1 89 ? 18.896 4.469 -26.329 1.00 72.00 89 PRO A C 1
ATOM 678 O O . PRO A 1 89 ? 19.390 4.006 -25.301 1.00 72.00 89 PRO A O 1
ATOM 681 N N . ASP A 1 90 ? 17.784 5.192 -26.315 1.00 84.50 90 ASP A N 1
ATOM 682 C CA . ASP A 1 90 ? 16.993 5.498 -25.144 1.00 84.50 90 ASP A CA 1
ATOM 683 C C . ASP A 1 90 ? 16.140 4.311 -24.674 1.00 84.50 90 ASP A C 1
ATOM 685 O O . ASP A 1 90 ? 15.988 4.158 -23.464 1.00 84.50 90 ASP A O 1
ATOM 689 N N . LEU A 1 91 ? 15.723 3.388 -25.554 1.00 89.88 91 LEU A N 1
ATOM 690 C CA . LEU A 1 91 ? 15.031 2.154 -25.154 1.00 89.88 91 LEU A CA 1
ATOM 691 C C . LEU A 1 91 ? 15.942 1.224 -24.348 1.00 89.88 91 LEU A C 1
ATOM 693 O O . LEU A 1 91 ? 15.582 0.785 -23.257 1.00 89.88 91 LEU A O 1
ATOM 697 N N . ALA A 1 92 ? 17.161 0.975 -24.830 1.00 89.81 92 ALA A N 1
ATOM 698 C CA . ALA A 1 92 ? 18.130 0.151 -24.106 1.00 89.81 92 ALA A CA 1
ATOM 699 C C . ALA A 1 92 ? 18.503 0.773 -22.745 1.00 89.81 92 ALA A C 1
ATOM 701 O O . ALA A 1 92 ? 18.621 0.072 -21.735 1.00 89.81 92 ALA A O 1
ATOM 702 N N . LYS A 1 93 ? 18.639 2.107 -22.685 1.00 92.50 93 LYS A N 1
ATOM 703 C CA . LYS A 1 93 ? 18.856 2.834 -21.422 1.00 92.50 93 LYS A CA 1
ATOM 704 C C . LYS A 1 93 ? 17.652 2.718 -20.484 1.00 92.50 93 LYS A C 1
ATOM 706 O O . LYS A 1 93 ? 17.855 2.514 -19.284 1.00 92.50 93 LYS A O 1
ATOM 711 N N . ALA A 1 94 ? 16.429 2.831 -21.003 1.00 93.81 94 ALA A N 1
ATOM 712 C CA . ALA A 1 94 ? 15.198 2.698 -20.229 1.00 93.81 94 ALA A CA 1
ATOM 713 C C . ALA A 1 94 ? 15.057 1.285 -19.650 1.00 93.81 94 ALA A C 1
ATOM 715 O O . ALA A 1 94 ? 14.840 1.147 -18.447 1.00 93.81 94 ALA A O 1
ATOM 716 N N . GLN A 1 95 ? 15.299 0.243 -20.450 1.00 94.31 95 GLN A N 1
ATOM 717 C CA . GLN A 1 95 ? 15.309 -1.155 -20.003 1.00 94.31 95 GLN A CA 1
ATOM 718 C C . GLN A 1 95 ? 16.361 -1.402 -18.918 1.00 94.31 95 GLN A C 1
ATOM 720 O O . GLN A 1 95 ? 16.039 -1.911 -17.845 1.00 94.31 95 GLN A O 1
ATOM 725 N N . ALA A 1 96 ? 17.608 -0.968 -19.130 1.00 94.44 96 ALA A N 1
ATOM 726 C CA . ALA A 1 96 ? 18.662 -1.102 -18.124 1.00 94.44 96 ALA A CA 1
ATOM 727 C C . ALA A 1 96 ? 18.307 -0.368 -16.818 1.00 94.44 96 ALA A C 1
ATOM 729 O O . ALA A 1 96 ? 18.581 -0.856 -15.717 1.00 94.44 96 ALA A O 1
ATOM 730 N N . ARG A 1 97 ? 17.671 0.807 -16.914 1.00 94.94 97 ARG A N 1
ATOM 731 C CA . ARG A 1 97 ? 17.187 1.555 -15.749 1.00 94.94 97 ARG A CA 1
ATOM 732 C C . ARG A 1 97 ? 16.041 0.828 -15.049 1.00 94.94 97 ARG A C 1
ATOM 734 O O . ARG A 1 97 ? 16.064 0.759 -13.820 1.00 94.94 97 ARG A O 1
ATOM 741 N N . ALA A 1 98 ? 15.085 0.287 -15.797 1.00 95.00 98 ALA A N 1
ATOM 742 C CA . ALA A 1 98 ? 13.961 -0.478 -15.272 1.00 95.00 98 ALA A CA 1
ATOM 743 C C . ALA A 1 98 ? 14.442 -1.715 -14.506 1.00 95.00 98 ALA A C 1
ATOM 745 O O . ALA A 1 98 ? 14.068 -1.899 -13.350 1.00 95.00 98 ALA A O 1
ATOM 746 N N . LEU A 1 99 ? 15.370 -2.487 -15.077 1.00 95.06 99 LEU A N 1
ATOM 747 C CA . LEU A 1 99 ? 15.958 -3.647 -14.405 1.00 95.06 99 LEU A CA 1
ATOM 748 C C . LEU A 1 99 ? 16.668 -3.268 -13.102 1.00 95.06 99 LEU A C 1
ATOM 750 O O . LEU A 1 99 ? 16.460 -3.918 -12.084 1.00 95.06 99 LEU A O 1
ATOM 754 N N . ARG A 1 100 ? 17.447 -2.177 -13.080 1.00 95.19 100 ARG A N 1
ATOM 755 C CA . ARG A 1 100 ? 18.066 -1.682 -11.833 1.00 95.19 100 ARG A CA 1
ATOM 756 C C . ARG A 1 100 ? 17.025 -1.301 -10.779 1.00 95.19 100 ARG A C 1
ATOM 758 O O . ARG A 1 100 ? 17.254 -1.490 -9.588 1.00 95.19 100 ARG A O 1
ATOM 765 N N . LEU A 1 101 ? 15.897 -0.727 -11.201 1.00 94.00 101 LEU A N 1
ATOM 766 C CA . LEU A 1 101 ? 14.812 -0.342 -10.300 1.00 94.00 101 LEU A CA 1
ATOM 767 C C . LEU A 1 101 ? 14.091 -1.556 -9.708 1.00 94.00 101 LEU A C 1
ATOM 769 O O . LEU A 1 101 ? 13.727 -1.481 -8.531 1.00 94.00 101 LEU A O 1
ATOM 773 N N . LEU A 1 102 ? 13.884 -2.601 -10.514 1.00 93.19 102 LEU A N 1
ATOM 774 C CA . LEU A 1 102 ? 13.206 -3.849 -10.150 1.00 93.19 102 LEU A CA 1
ATOM 775 C C . LEU A 1 102 ? 14.112 -4.782 -9.335 1.00 93.19 102 LEU A C 1
ATOM 777 O O . LEU A 1 102 ? 13.644 -5.423 -8.405 1.00 93.19 102 LEU A O 1
ATOM 781 N N . ALA A 1 103 ? 15.423 -4.773 -9.588 1.00 92.19 103 ALA A N 1
ATOM 782 C CA . ALA A 1 103 ? 16.398 -5.530 -8.800 1.00 92.19 103 ALA A CA 1
ATOM 783 C C . ALA A 1 103 ? 16.456 -5.092 -7.325 1.00 92.19 103 ALA A C 1
ATOM 785 O O . ALA A 1 103 ? 16.802 -5.885 -6.458 1.00 92.19 103 ALA A O 1
ATOM 786 N N . ALA A 1 104 ? 16.134 -3.827 -7.031 1.00 90.62 104 ALA A N 1
ATOM 787 C CA . ALA A 1 104 ? 16.140 -3.312 -5.662 1.00 90.62 104 ALA A CA 1
ATOM 788 C C . ALA A 1 104 ? 14.878 -3.689 -4.867 1.00 90.62 104 ALA A C 1
ATOM 790 O O . ALA A 1 104 ? 14.956 -3.881 -3.658 1.00 90.62 104 ALA A O 1
ATOM 791 N N . ARG A 1 105 ? 13.712 -3.702 -5.524 1.00 87.88 105 ARG A N 1
ATOM 792 C CA . ARG A 1 105 ? 12.426 -4.140 -4.966 1.00 87.88 105 ARG A CA 1
ATOM 793 C C . ARG A 1 105 ? 11.384 -4.273 -6.066 1.00 87.88 105 ARG A C 1
ATOM 795 O O . ARG A 1 105 ? 11.446 -3.532 -7.051 1.00 87.88 105 ARG A O 1
ATOM 802 N N . ASP A 1 106 ? 10.364 -5.080 -5.798 1.00 88.75 106 ASP A N 1
ATOM 803 C CA . ASP A 1 106 ? 9.162 -5.152 -6.623 1.00 88.75 106 ASP A CA 1
ATOM 804 C C . ASP A 1 106 ? 8.486 -3.768 -6.722 1.00 88.75 106 ASP A C 1
ATOM 806 O O . ASP A 1 106 ? 8.467 -2.960 -5.773 1.00 88.75 106 ASP A O 1
ATOM 810 N N . ARG A 1 107 ? 7.955 -3.464 -7.908 1.00 91.06 107 ARG A N 1
ATOM 811 C CA . ARG A 1 107 ? 7.260 -2.208 -8.222 1.00 91.06 107 ARG A CA 1
ATOM 812 C C . ARG A 1 107 ? 6.044 -2.497 -9.080 1.00 91.06 107 ARG A C 1
ATOM 814 O O . ARG A 1 107 ? 6.122 -3.347 -9.961 1.00 91.06 107 ARG A O 1
ATOM 821 N N . SER A 1 108 ? 4.977 -1.732 -8.866 1.00 92.12 108 SER A N 1
ATOM 822 C CA . SER A 1 108 ? 3.834 -1.744 -9.773 1.00 92.12 108 SER A CA 1
ATOM 823 C C . SER A 1 108 ? 4.203 -1.157 -11.130 1.00 92.12 108 SER A C 1
ATOM 825 O O . SER A 1 108 ? 5.131 -0.340 -11.247 1.00 92.12 108 SER A O 1
ATOM 827 N N . ARG A 1 109 ? 3.411 -1.516 -12.140 1.00 91.50 109 ARG A N 1
ATOM 828 C CA . ARG A 1 109 ? 3.486 -0.931 -13.481 1.00 91.50 109 ARG A CA 1
ATOM 829 C C . ARG A 1 109 ? 3.555 0.601 -13.446 1.00 91.50 109 ARG A C 1
ATOM 831 O O . ARG A 1 109 ? 4.496 1.195 -13.971 1.00 91.50 109 ARG A O 1
ATOM 838 N N . ARG A 1 110 ? 2.600 1.238 -12.765 1.00 91.06 110 ARG A N 1
ATOM 839 C CA . ARG A 1 110 ? 2.503 2.703 -12.671 1.00 91.06 110 ARG A CA 1
ATOM 840 C C . ARG A 1 110 ? 3.719 3.328 -11.988 1.00 91.06 110 ARG A C 1
ATOM 842 O O . ARG A 1 110 ? 4.206 4.367 -12.422 1.00 91.06 110 ARG A O 1
ATOM 849 N N . GLU A 1 111 ? 4.247 2.700 -10.932 1.00 92.19 111 GLU A N 1
ATOM 850 C CA . GLU A 1 111 ? 5.451 3.215 -10.271 1.00 92.19 111 GLU A CA 1
ATOM 851 C C . GLU A 1 111 ? 6.668 3.172 -11.211 1.00 92.19 111 GLU A C 1
ATOM 853 O O . GLU A 1 111 ? 7.518 4.069 -11.167 1.00 92.19 111 GLU A O 1
ATOM 858 N N . LEU A 1 112 ? 6.768 2.140 -12.052 1.00 94.06 112 LEU A N 1
ATOM 859 C CA . LEU A 1 112 ? 7.835 2.026 -13.040 1.00 94.06 112 LEU A CA 1
ATOM 860 C C . LEU A 1 112 ? 7.710 3.112 -14.119 1.00 94.06 112 LEU A C 1
ATOM 862 O O . LEU A 1 112 ? 8.696 3.801 -14.390 1.00 94.06 112 LEU A O 1
ATOM 866 N N . GLU A 1 113 ? 6.505 3.319 -14.653 1.00 94.12 113 GLU A N 1
ATOM 867 C CA . GLU A 1 113 ? 6.193 4.379 -15.623 1.00 94.12 113 GLU A CA 1
ATOM 868 C C . GLU A 1 113 ? 6.554 5.769 -15.075 1.00 94.12 113 GLU A C 1
ATOM 870 O O . GLU A 1 113 ? 7.321 6.505 -15.700 1.00 94.12 113 GLU A O 1
ATOM 875 N N . ASP A 1 114 ? 6.105 6.097 -13.859 1.00 94.00 114 ASP A N 1
ATOM 876 C CA . ASP A 1 114 ? 6.387 7.379 -13.204 1.00 94.00 114 ASP A CA 1
ATOM 877 C C . ASP A 1 114 ? 7.893 7.625 -13.036 1.00 94.00 114 ASP A C 1
ATOM 879 O O . ASP A 1 114 ? 8.383 8.749 -13.186 1.00 94.00 114 ASP A O 1
ATOM 883 N N . ARG A 1 115 ? 8.661 6.582 -12.703 1.00 94.44 115 ARG A N 1
ATOM 884 C CA . ARG A 1 115 ? 10.111 6.711 -12.509 1.00 94.44 115 ARG A CA 1
ATOM 885 C C . ARG A 1 115 ? 10.876 6.855 -13.808 1.00 94.44 115 ARG A C 1
ATOM 887 O O . ARG A 1 115 ? 11.872 7.579 -13.818 1.00 94.44 115 ARG A O 1
ATOM 894 N N . LEU A 1 116 ? 10.449 6.177 -14.868 1.00 94.31 116 LEU A N 1
ATOM 895 C CA . LEU A 1 116 ? 11.053 6.343 -16.185 1.00 94.31 116 LEU A CA 1
ATOM 896 C C . LEU A 1 116 ? 10.715 7.727 -16.760 1.00 94.31 116 LEU A C 1
ATOM 898 O O . LEU A 1 116 ? 11.611 8.408 -17.254 1.00 94.31 116 LEU A O 1
ATOM 902 N N . ARG A 1 117 ? 9.486 8.217 -16.557 1.00 94.62 117 ARG A N 1
ATOM 903 C CA . ARG A 1 117 ? 9.089 9.583 -16.931 1.00 94.62 117 ARG A CA 1
ATOM 904 C C . ARG A 1 117 ? 9.930 10.638 -16.210 1.00 94.62 117 ARG A C 1
ATOM 906 O O . ARG A 1 117 ? 10.470 11.541 -16.840 1.00 94.62 117 ARG A O 1
ATOM 913 N N . ARG A 1 118 ? 10.150 10.480 -14.898 1.00 93.94 118 ARG A N 1
ATOM 914 C CA . ARG A 1 118 ? 11.060 11.352 -14.120 1.00 93.94 118 ARG A CA 1
ATOM 915 C C . ARG A 1 118 ? 12.521 11.269 -14.561 1.00 93.94 118 ARG A C 1
ATOM 917 O O . ARG A 1 118 ? 13.276 12.197 -14.294 1.00 93.94 118 ARG A O 1
ATOM 924 N N . ALA A 1 119 ? 12.933 10.168 -15.187 1.00 90.56 119 ALA A N 1
ATOM 925 C CA . ALA A 1 119 ? 14.275 10.016 -15.742 1.00 90.56 119 ALA A CA 1
ATOM 926 C C . ALA A 1 119 ? 14.428 10.661 -17.134 1.00 90.56 119 ALA A C 1
ATOM 928 O O . ALA A 1 119 ? 15.540 10.680 -17.653 1.00 90.56 119 ALA A O 1
ATOM 929 N N . GLY A 1 120 ? 13.348 11.210 -17.706 1.00 90.31 120 GLY A N 1
ATOM 930 C CA . GLY A 1 120 ? 13.365 11.935 -18.976 1.00 90.31 120 GLY A CA 1
ATOM 931 C C . GLY A 1 120 ? 13.129 11.069 -20.214 1.00 90.31 120 GLY A C 1
ATOM 932 O O . GLY A 1 120 ? 13.402 11.529 -21.317 1.00 90.31 120 GLY A O 1
ATOM 933 N N . PHE A 1 121 ? 12.645 9.833 -20.056 1.00 92.19 121 PHE A N 1
ATOM 934 C CA . PHE A 1 121 ? 12.269 8.993 -21.197 1.00 92.19 121 PHE A CA 1
ATOM 935 C C . PHE A 1 121 ? 10.919 9.425 -21.783 1.00 92.19 121 PHE A C 1
ATOM 937 O O . PHE A 1 121 ? 10.049 9.912 -21.059 1.00 92.19 121 PHE A O 1
ATOM 944 N N . SER A 1 122 ? 10.750 9.237 -23.091 1.00 92.12 122 SER A N 1
ATOM 945 C CA . SER A 1 122 ? 9.501 9.515 -23.798 1.00 92.12 122 SER A CA 1
ATOM 946 C C . SER A 1 122 ? 8.448 8.437 -23.511 1.00 92.12 122 SER A C 1
ATOM 948 O O . SER A 1 122 ? 8.775 7.267 -23.307 1.00 92.12 122 SER A O 1
ATOM 950 N N . ASP A 1 123 ? 7.172 8.817 -23.528 1.00 91.31 123 ASP A N 1
ATOM 951 C CA . ASP A 1 123 ? 6.037 7.910 -23.310 1.00 91.31 123 ASP A CA 1
ATOM 952 C C . ASP A 1 123 ? 6.058 6.631 -24.175 1.00 91.31 123 ASP A C 1
ATOM 954 O O . ASP A 1 123 ? 5.870 5.559 -23.594 1.00 91.31 123 ASP A O 1
ATOM 958 N N . PRO A 1 124 ? 6.364 6.663 -25.494 1.00 92.62 124 PRO A N 1
ATOM 959 C CA . PRO A 1 124 ? 6.455 5.433 -26.288 1.00 92.62 124 PRO A CA 1
ATOM 960 C C . PRO A 1 124 ? 7.569 4.491 -25.807 1.00 92.62 124 PRO A C 1
ATOM 962 O O . PRO A 1 124 ? 7.358 3.283 -25.710 1.00 92.62 124 PRO A O 1
ATOM 965 N N . VAL A 1 125 ? 8.735 5.029 -25.429 1.00 92.81 125 VAL A N 1
ATOM 966 C CA . VAL A 1 125 ? 9.855 4.229 -24.905 1.00 92.81 125 VAL A CA 1
ATOM 967 C C . VAL A 1 125 ? 9.511 3.616 -23.548 1.00 92.81 125 VAL A C 1
ATOM 969 O O . VAL A 1 125 ? 9.884 2.474 -23.258 1.00 92.81 125 VAL A O 1
ATOM 972 N N . ILE A 1 126 ? 8.796 4.362 -22.702 1.00 94.50 126 ILE A N 1
ATOM 973 C CA . ILE A 1 126 ? 8.327 3.886 -21.397 1.00 94.50 126 ILE A CA 1
ATOM 974 C C . ILE A 1 126 ? 7.362 2.719 -21.580 1.00 94.50 126 ILE A C 1
ATOM 976 O O . ILE A 1 126 ? 7.559 1.671 -20.965 1.00 94.50 126 ILE A O 1
ATOM 980 N N . GLU A 1 127 ? 6.350 2.883 -22.430 1.00 94.31 127 GLU A N 1
ATOM 981 C CA . GLU A 1 127 ? 5.349 1.852 -22.688 1.00 94.31 127 GLU A CA 1
ATOM 982 C C . GLU A 1 127 ? 5.990 0.578 -23.253 1.00 94.31 127 GLU A C 1
ATOM 984 O O . GLU A 1 127 ? 5.711 -0.527 -22.777 1.00 94.31 127 GLU A O 1
ATOM 989 N N . GLU A 1 128 ? 6.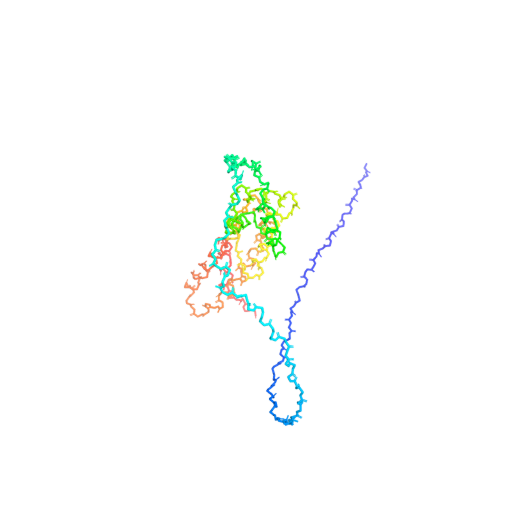914 0.714 -24.205 1.00 94.25 128 GLU A N 1
ATOM 990 C CA . GLU A 1 128 ? 7.638 -0.425 -24.766 1.00 94.25 128 GLU A CA 1
ATOM 991 C C . GLU A 1 128 ? 8.499 -1.139 -23.711 1.00 94.25 128 GLU A C 1
ATOM 993 O O . GLU A 1 128 ? 8.472 -2.371 -23.610 1.00 94.25 128 GLU A O 1
ATOM 998 N N . THR A 1 129 ? 9.205 -0.377 -22.871 1.00 94.81 129 THR A N 1
ATOM 999 C CA . THR A 1 129 ? 10.033 -0.910 -21.777 1.00 94.81 129 THR A CA 1
ATOM 1000 C C . THR A 1 129 ? 9.193 -1.673 -20.758 1.00 94.81 129 THR A C 1
ATOM 1002 O O . THR A 1 129 ? 9.543 -2.786 -20.368 1.00 94.81 129 THR A O 1
ATOM 1005 N N . VAL A 1 130 ? 8.072 -1.095 -20.329 1.00 94.31 130 VAL A N 1
ATOM 1006 C CA . VAL A 1 130 ? 7.166 -1.693 -19.341 1.00 94.31 130 VAL A CA 1
ATOM 1007 C C . VAL A 1 130 ? 6.538 -2.968 -19.895 1.00 94.31 130 VAL A C 1
ATOM 1009 O O . VAL A 1 130 ? 6.528 -3.996 -19.215 1.00 94.31 130 VAL A O 1
ATOM 1012 N N . ASN A 1 131 ? 6.087 -2.945 -21.152 1.00 93.81 131 ASN A N 1
ATOM 1013 C CA . ASN A 1 131 ? 5.561 -4.128 -21.826 1.00 93.81 131 ASN A CA 1
ATOM 1014 C C . ASN A 1 131 ? 6.620 -5.227 -21.970 1.00 93.81 131 ASN A C 1
ATOM 1016 O O . ASN A 1 131 ? 6.311 -6.402 -21.773 1.00 93.81 131 ASN A O 1
ATOM 1020 N N . TRP A 1 132 ? 7.867 -4.863 -22.275 1.00 94.25 132 TRP A N 1
ATOM 1021 C CA . TRP A 1 132 ? 8.990 -5.797 -22.313 1.00 94.25 132 TRP A CA 1
ATOM 1022 C C . TRP A 1 132 ? 9.264 -6.421 -20.937 1.00 94.25 132 TRP A C 1
ATOM 1024 O O . TRP A 1 132 ? 9.327 -7.645 -20.832 1.00 94.25 132 TRP A O 1
ATOM 1034 N N . CYS A 1 133 ? 9.323 -5.619 -19.868 1.00 93.31 133 CYS A N 1
ATOM 1035 C CA . CYS A 1 133 ? 9.490 -6.130 -18.505 1.00 93.31 133 CYS A CA 1
ATOM 1036 C C . CYS A 1 133 ? 8.337 -7.054 -18.083 1.00 93.31 133 CYS A C 1
ATOM 1038 O O . CYS A 1 133 ? 8.582 -8.073 -17.439 1.00 93.31 133 CYS A O 1
ATOM 1040 N N . ARG A 1 134 ? 7.096 -6.729 -18.469 1.00 92.06 134 ARG A N 1
ATOM 1041 C CA . ARG A 1 134 ? 5.917 -7.563 -18.203 1.00 92.06 134 ARG A CA 1
ATOM 1042 C C . ARG A 1 134 ? 5.992 -8.904 -18.933 1.00 92.06 134 ARG A C 1
ATOM 1044 O O . ARG A 1 134 ? 5.747 -9.933 -18.318 1.00 92.06 134 ARG A O 1
ATOM 1051 N N . ARG A 1 135 ? 6.382 -8.918 -20.215 1.00 92.62 135 ARG A N 1
ATOM 1052 C CA . ARG A 1 135 ? 6.556 -10.166 -20.988 1.00 92.62 135 ARG A CA 1
ATOM 1053 C C . ARG A 1 135 ? 7.605 -11.097 -20.380 1.00 92.62 135 ARG A C 1
ATOM 1055 O O . ARG A 1 135 ? 7.456 -12.307 -20.468 1.00 92.62 135 ARG A O 1
ATOM 1062 N N . LEU A 1 136 ? 8.645 -10.536 -19.768 1.00 92.81 136 LEU A N 1
ATOM 1063 C CA . LEU A 1 136 ? 9.688 -11.301 -19.082 1.00 92.81 136 LEU A CA 1
ATOM 1064 C C . LEU A 1 136 ? 9.323 -11.690 -17.639 1.00 92.81 136 LEU A C 1
ATOM 1066 O O . LEU A 1 136 ? 10.131 -12.323 -16.967 1.00 92.81 136 LEU A O 1
ATOM 1070 N N . GLY A 1 137 ? 8.140 -11.309 -17.145 1.00 89.50 137 GLY A N 1
ATOM 1071 C CA . GLY A 1 137 ? 7.699 -11.615 -15.782 1.00 89.50 137 GLY A CA 1
ATOM 1072 C C . GLY A 1 137 ? 8.404 -10.806 -14.688 1.00 89.50 137 GLY A C 1
ATOM 1073 O O . GLY A 1 137 ? 8.317 -11.159 -13.516 1.00 89.50 137 GLY A O 1
ATOM 1074 N N . TYR A 1 138 ? 9.104 -9.719 -15.035 1.00 90.62 138 TYR A N 1
ATOM 1075 C CA . TYR A 1 138 ? 9.725 -8.839 -14.036 1.00 90.62 138 TYR A CA 1
ATOM 1076 C C . TYR A 1 138 ? 8.727 -7.885 -13.375 1.00 90.62 138 TYR A C 1
ATOM 1078 O O . TYR A 1 138 ? 8.976 -7.407 -12.270 1.00 90.62 138 TYR A O 1
ATOM 1086 N N . VAL A 1 139 ? 7.630 -7.568 -14.065 1.00 91.00 139 VAL A N 1
ATOM 1087 C CA . VAL A 1 139 ? 6.534 -6.754 -13.530 1.00 91.00 139 VAL A CA 1
ATOM 1088 C C . VAL A 1 139 ? 5.333 -7.660 -13.332 1.00 91.00 139 VAL A C 1
ATOM 1090 O O . VAL A 1 139 ? 4.775 -8.173 -14.300 1.00 91.00 139 VAL A O 1
ATOM 1093 N N . ASP A 1 140 ? 4.956 -7.819 -12.070 1.00 89.75 140 ASP A N 1
ATOM 1094 C CA . ASP A 1 140 ? 3.793 -8.570 -11.623 1.00 89.75 140 ASP A CA 1
ATOM 1095 C C . ASP A 1 140 ? 3.101 -7.756 -10.520 1.00 89.75 140 ASP A C 1
ATOM 1097 O O . ASP A 1 140 ? 3.634 -7.574 -9.418 1.00 89.75 140 ASP A O 1
ATOM 1101 N N . ASP A 1 141 ? 1.925 -7.218 -10.848 1.00 89.25 141 ASP A N 1
ATOM 1102 C CA . ASP A 1 141 ? 1.160 -6.367 -9.939 1.00 89.25 141 ASP A CA 1
ATOM 1103 C C . ASP A 1 141 ? 0.568 -7.165 -8.762 1.00 89.25 141 ASP A C 1
ATOM 1105 O O . ASP A 1 141 ? 0.401 -6.604 -7.677 1.00 89.25 141 ASP A O 1
ATOM 1109 N N . GLU A 1 142 ? 0.315 -8.471 -8.920 1.00 91.56 142 GLU A N 1
ATOM 1110 C CA . GLU A 1 142 ? -0.124 -9.336 -7.819 1.00 91.56 142 GLU A CA 1
ATOM 1111 C C . GLU A 1 142 ? 1.012 -9.564 -6.829 1.00 91.56 142 GLU A C 1
ATOM 1113 O O . GLU A 1 142 ? 0.831 -9.386 -5.620 1.00 91.56 142 GLU A O 1
ATOM 1118 N N . ARG A 1 143 ? 2.202 -9.899 -7.334 1.00 91.69 143 ARG A N 1
ATOM 1119 C CA . ARG A 1 143 ? 3.397 -10.046 -6.499 1.00 91.69 143 ARG A CA 1
ATOM 1120 C C . ARG A 1 143 ? 3.708 -8.752 -5.749 1.00 91.69 143 ARG A C 1
ATOM 1122 O O . ARG A 1 143 ? 3.959 -8.781 -4.545 1.00 91.69 143 ARG A O 1
ATOM 1129 N N . PHE A 1 144 ? 3.630 -7.609 -6.431 1.00 93.81 144 PHE A N 1
ATOM 1130 C CA . PHE A 1 144 ? 3.792 -6.304 -5.794 1.00 93.81 144 PHE A CA 1
ATOM 1131 C C . PHE A 1 144 ? 2.745 -6.064 -4.695 1.00 93.81 144 PHE A C 1
ATOM 1133 O O . PHE A 1 144 ? 3.102 -5.632 -3.596 1.00 93.81 144 PHE A O 1
ATOM 1140 N N . ALA A 1 145 ? 1.468 -6.350 -4.965 1.00 94.62 145 ALA A N 1
ATOM 1141 C CA . ALA A 1 145 ? 0.392 -6.151 -4.002 1.00 94.62 145 ALA A CA 1
ATOM 1142 C C . ALA A 1 145 ? 0.567 -7.021 -2.748 1.00 94.62 145 ALA A C 1
ATOM 1144 O O . ALA A 1 145 ? 0.412 -6.509 -1.638 1.00 94.62 145 ALA A O 1
ATOM 1145 N N . ARG A 1 146 ? 0.957 -8.294 -2.901 1.00 94.75 146 ARG A N 1
ATOM 1146 C CA . ARG A 1 146 ? 1.245 -9.204 -1.777 1.00 94.75 146 ARG A CA 1
ATOM 1147 C C . ARG A 1 146 ? 2.374 -8.661 -0.900 1.00 94.75 146 ARG A C 1
ATOM 1149 O O . ARG A 1 146 ? 2.166 -8.457 0.295 1.00 94.75 146 ARG A O 1
ATOM 1156 N N . SER A 1 147 ? 3.513 -8.320 -1.506 1.00 93.00 147 SER A N 1
ATOM 1157 C CA . SER A 1 147 ? 4.664 -7.734 -0.803 1.00 93.00 147 SER A CA 1
ATOM 1158 C C . SER A 1 147 ? 4.312 -6.412 -0.105 1.00 93.00 147 SER A C 1
ATOM 1160 O O . SER A 1 147 ? 4.793 -6.121 0.992 1.00 93.00 147 SER A O 1
ATOM 1162 N N . TRP A 1 148 ? 3.448 -5.591 -0.714 1.00 93.38 148 TRP A N 1
ATOM 1163 C CA . TRP A 1 148 ? 2.976 -4.343 -0.112 1.00 93.38 148 TRP A CA 1
ATOM 1164 C C . TRP A 1 148 ? 2.103 -4.589 1.120 1.00 93.38 148 TRP A C 1
ATOM 1166 O O . TRP A 1 148 ? 2.311 -3.952 2.155 1.00 93.38 148 TRP A O 1
ATOM 1176 N N . VAL A 1 149 ? 1.138 -5.508 1.023 1.00 94.75 149 VAL A N 1
ATOM 1177 C CA . VAL A 1 149 ? 0.265 -5.875 2.145 1.00 94.75 149 VAL A CA 1
ATOM 1178 C C . VAL A 1 149 ? 1.097 -6.453 3.284 1.00 94.75 149 VAL A C 1
ATOM 1180 O O . VAL A 1 149 ? 0.985 -5.965 4.405 1.00 94.75 149 VAL A O 1
ATOM 1183 N N . GLU A 1 150 ? 1.999 -7.390 3.002 1.00 93.62 150 GLU A N 1
ATOM 1184 C CA . GLU A 1 150 ? 2.908 -7.968 3.998 1.00 93.62 150 GLU A CA 1
ATOM 1185 C C . GLU A 1 150 ? 3.714 -6.886 4.731 1.00 93.62 150 GLU A C 1
ATOM 1187 O O . GLU A 1 150 ? 3.677 -6.795 5.962 1.00 93.62 150 GLU A O 1
ATOM 1192 N N . TYR A 1 151 ? 4.363 -5.986 3.983 1.00 93.00 151 TYR A N 1
ATOM 1193 C CA . TYR A 1 151 ? 5.101 -4.869 4.568 1.00 93.00 151 TYR A CA 1
ATOM 1194 C C . TYR A 1 151 ? 4.215 -4.016 5.485 1.00 93.00 151 TYR A C 1
ATOM 1196 O O . TYR A 1 151 ? 4.634 -3.620 6.578 1.00 93.00 151 TYR A O 1
ATOM 1204 N N . ARG A 1 152 ? 2.977 -3.733 5.070 1.00 92.56 152 ARG A N 1
ATOM 1205 C CA . ARG A 1 152 ? 2.044 -2.926 5.859 1.00 92.56 152 ARG A CA 1
ATOM 1206 C C . ARG A 1 152 ? 1.582 -3.631 7.119 1.00 92.56 152 ARG A C 1
ATOM 1208 O O . ARG A 1 152 ? 1.552 -2.979 8.156 1.00 92.56 152 ARG A O 1
ATOM 1215 N N . LEU A 1 153 ? 1.272 -4.918 7.060 1.00 91.81 153 LEU A N 1
ATOM 1216 C CA . LEU A 1 153 ? 0.861 -5.679 8.238 1.00 91.81 153 LEU A CA 1
ATOM 1217 C C . LEU A 1 153 ? 1.988 -5.756 9.278 1.00 91.81 153 LEU A C 1
ATOM 1219 O O . LEU A 1 153 ? 1.720 -5.591 10.464 1.00 91.81 153 LEU A O 1
ATOM 1223 N N . LEU A 1 154 ? 3.244 -5.890 8.841 1.00 90.88 154 LEU A N 1
ATOM 1224 C CA . LEU A 1 154 ? 4.404 -5.968 9.737 1.00 90.88 154 LEU A CA 1
ATOM 1225 C C . LEU A 1 154 ? 4.754 -4.637 10.416 1.00 90.88 154 LEU A C 1
ATOM 1227 O O . LEU A 1 154 ? 5.068 -4.605 11.603 1.00 90.88 154 LEU A O 1
ATOM 1231 N N . HIS A 1 155 ? 4.724 -3.527 9.676 1.00 89.94 155 HIS A N 1
ATOM 1232 C CA . HIS A 1 155 ? 5.219 -2.240 10.186 1.00 89.94 155 HIS A CA 1
ATOM 1233 C C . HIS A 1 155 ? 4.102 -1.334 10.703 1.00 89.94 155 HIS A C 1
ATOM 1235 O O . HIS A 1 155 ? 4.335 -0.416 11.495 1.00 89.94 155 HIS A O 1
ATOM 1241 N N . SER A 1 156 ? 2.891 -1.493 10.174 1.00 88.44 156 SER A N 1
ATOM 1242 C CA . SER A 1 156 ? 1.814 -0.542 10.403 1.00 88.44 156 SER A CA 1
ATOM 1243 C C . SER A 1 156 ? 0.442 -1.119 10.042 1.00 88.44 156 SER A C 1
ATOM 1245 O O . SER A 1 156 ? -0.120 -0.754 8.994 1.00 88.44 156 SER A O 1
ATOM 1247 N N . PRO A 1 157 ? -0.116 -1.978 10.922 1.00 89.81 157 PRO A N 1
ATOM 1248 C CA . PRO A 1 157 ? -1.403 -2.620 10.706 1.00 89.81 157 PRO A CA 1
ATOM 1249 C C . PRO A 1 157 ? -2.454 -1.609 10.259 1.00 89.81 157 PRO A C 1
ATOM 1251 O O . PRO A 1 157 ? -2.611 -0.523 10.829 1.00 89.81 157 PRO A O 1
ATOM 1254 N N . SER A 1 158 ? -3.092 -1.923 9.141 1.00 91.94 158 SER A N 1
ATOM 1255 C CA . SER A 1 158 ? -4.081 -1.081 8.479 1.00 91.94 158 SER A CA 1
ATOM 1256 C C . SER A 1 158 ? -5.240 -1.961 8.059 1.00 91.94 158 SER A C 1
ATOM 1258 O O . SER A 1 158 ? -5.020 -3.110 7.685 1.00 91.94 158 SER A O 1
ATOM 1260 N N . GLY A 1 159 ? -6.449 -1.414 8.114 1.00 92.81 159 GLY A N 1
ATOM 1261 C CA . GLY A 1 159 ? -7.629 -2.144 7.676 1.00 92.81 159 GLY A CA 1
ATOM 1262 C C . GLY A 1 159 ? -7.715 -2.244 6.158 1.00 92.81 159 GLY A C 1
ATOM 1263 O O . GLY A 1 159 ? -7.015 -1.534 5.415 1.00 92.81 159 GLY A O 1
ATOM 1264 N N . ARG A 1 160 ? -8.616 -3.113 5.705 1.00 93.56 160 ARG A N 1
ATOM 1265 C CA . ARG A 1 160 ? -8.791 -3.484 4.300 1.00 93.56 160 ARG A CA 1
ATOM 1266 C C . ARG A 1 160 ? -9.010 -2.268 3.402 1.00 93.56 160 ARG A C 1
ATOM 1268 O O . ARG A 1 160 ? -8.322 -2.126 2.394 1.00 93.56 160 ARG A O 1
ATOM 1275 N N . ARG A 1 161 ? -9.871 -1.328 3.814 1.00 92.75 161 ARG A N 1
ATOM 1276 C CA . ARG A 1 161 ? -10.226 -0.135 3.014 1.00 92.75 161 ARG A CA 1
ATOM 1277 C C . ARG A 1 161 ? -9.024 0.762 2.727 1.00 92.75 161 ARG A C 1
ATOM 1279 O O . ARG A 1 161 ? -8.906 1.339 1.648 1.00 92.75 161 ARG A O 1
ATOM 1286 N N . ARG A 1 162 ? -8.115 0.900 3.697 1.00 94.00 162 ARG A N 1
ATOM 1287 C CA . ARG A 1 162 ? -6.914 1.725 3.518 1.00 94.00 162 ARG A CA 1
ATOM 1288 C C . ARG A 1 162 ? -5.901 1.045 2.608 1.00 94.00 162 ARG A C 1
ATOM 1290 O O . ARG A 1 162 ? -5.309 1.725 1.775 1.00 94.00 162 ARG A O 1
ATOM 1297 N N . LEU A 1 163 ? -5.702 -0.262 2.761 1.00 94.69 163 LEU A N 1
ATOM 1298 C CA . LEU A 1 163 ? -4.806 -1.018 1.884 1.00 94.69 163 LEU A CA 1
ATOM 1299 C C . LEU A 1 163 ? -5.314 -1.013 0.439 1.00 94.69 163 LEU A C 1
ATOM 1301 O O . LEU A 1 163 ? -4.531 -0.774 -0.475 1.00 94.69 163 LEU A O 1
ATOM 1305 N N . GLU A 1 164 ? -6.621 -1.172 0.240 1.00 94.81 164 GLU A N 1
ATOM 1306 C CA . GLU A 1 164 ? -7.270 -1.077 -1.068 1.00 94.81 164 GLU A CA 1
ATOM 1307 C C . GLU A 1 164 ? -7.032 0.288 -1.729 1.00 94.81 164 GLU A C 1
ATOM 1309 O O . GLU A 1 164 ? -6.580 0.357 -2.873 1.00 94.81 164 GLU A O 1
ATOM 1314 N N . ALA A 1 165 ? -7.264 1.384 -0.998 1.00 94.06 165 ALA A N 1
ATOM 1315 C CA . ALA A 1 165 ? -7.034 2.736 -1.504 1.00 94.06 165 ALA A CA 1
ATOM 1316 C C . ALA A 1 165 ? -5.562 2.978 -1.884 1.00 94.06 165 ALA A C 1
ATOM 1318 O O . ALA A 1 165 ? -5.272 3.586 -2.915 1.00 94.06 165 ALA A O 1
ATOM 1319 N N . GLU A 1 166 ? -4.624 2.482 -1.078 1.00 93.44 166 GLU A N 1
ATOM 1320 C CA . GLU A 1 166 ? -3.193 2.611 -1.349 1.00 93.44 166 GLU A CA 1
ATOM 1321 C C . GLU A 1 166 ? -2.763 1.802 -2.575 1.00 93.44 166 GLU A C 1
ATOM 1323 O O . GLU A 1 166 ? -2.049 2.330 -3.427 1.00 93.44 166 GLU A O 1
ATOM 1328 N N . LEU A 1 167 ? -3.223 0.555 -2.707 1.00 94.38 167 LEU A N 1
ATOM 1329 C CA . LEU A 1 167 ? -2.920 -0.291 -3.864 1.00 94.38 167 LEU A CA 1
ATOM 1330 C C . LEU A 1 167 ? -3.506 0.291 -5.159 1.00 94.38 167 LEU A C 1
ATOM 1332 O O . LEU A 1 167 ? -2.806 0.365 -6.171 1.00 94.38 167 LEU A O 1
ATOM 1336 N N . ARG A 1 168 ? -4.736 0.818 -5.113 1.00 93.00 168 ARG A N 1
ATOM 1337 C CA . ARG A 1 168 ? -5.340 1.541 -6.244 1.00 93.00 168 ARG A CA 1
ATOM 1338 C C . ARG A 1 168 ? -4.559 2.802 -6.604 1.00 93.00 168 ARG A C 1
ATOM 1340 O O . ARG A 1 168 ? -4.313 3.064 -7.780 1.00 93.00 168 ARG A O 1
ATOM 1347 N N . GLN A 1 169 ? -4.088 3.563 -5.614 1.00 91.88 169 GLN A N 1
ATOM 1348 C CA . GLN A 1 169 ? -3.226 4.723 -5.864 1.00 91.88 169 GLN A CA 1
ATOM 1349 C C . GLN A 1 169 ? -1.899 4.316 -6.527 1.00 91.88 169 GLN A C 1
ATOM 1351 O O . GLN A 1 169 ? -1.382 5.047 -7.374 1.00 91.88 169 GLN A O 1
ATOM 1356 N N . LYS A 1 170 ? -1.364 3.136 -6.189 1.00 90.25 170 LYS A N 1
ATOM 1357 C CA . LYS A 1 170 ? -0.190 2.538 -6.845 1.00 90.25 170 LYS A CA 1
ATOM 1358 C C . LYS A 1 170 ? -0.475 1.972 -8.236 1.00 90.25 170 LYS A C 1
ATOM 1360 O O . LYS A 1 170 ? 0.477 1.559 -8.893 1.00 90.25 170 LYS A O 1
ATOM 1365 N N . GLY A 1 171 ? -1.720 2.014 -8.706 1.00 90.31 171 GLY A N 1
ATOM 1366 C CA . GLY A 1 171 ? -2.109 1.567 -10.042 1.00 90.31 171 GLY A CA 1
ATOM 1367 C C . GLY A 1 171 ? -2.234 0.052 -10.178 1.00 90.31 171 GLY A C 1
ATOM 1368 O O . GLY A 1 171 ? -2.018 -0.449 -11.271 1.00 90.31 171 GLY A O 1
ATOM 1369 N N . VAL A 1 172 ? -2.529 -0.662 -9.087 1.00 93.00 172 VAL A N 1
ATOM 1370 C CA . VAL A 1 172 ? -2.869 -2.091 -9.138 1.00 93.00 172 VAL A CA 1
ATOM 1371 C C . VAL A 1 172 ? -4.340 -2.241 -9.525 1.00 93.00 172 VAL A C 1
ATOM 1373 O O . VAL A 1 172 ? -5.199 -1.535 -8.986 1.00 93.00 172 VAL A O 1
ATOM 1376 N N . ASP A 1 173 ? -4.625 -3.173 -10.431 1.00 91.94 173 ASP A N 1
ATOM 1377 C CA . ASP A 1 173 ? -5.979 -3.456 -10.902 1.00 91.94 173 ASP A CA 1
ATOM 1378 C C . ASP A 1 173 ? -6.899 -3.929 -9.764 1.00 91.94 173 ASP A C 1
ATOM 1380 O O . ASP A 1 173 ? -6.526 -4.767 -8.940 1.00 91.94 173 ASP A O 1
ATOM 1384 N N . ALA A 1 174 ? -8.137 -3.425 -9.745 1.00 92.50 174 ALA A N 1
ATOM 1385 C CA . ALA A 1 174 ? -9.151 -3.768 -8.743 1.00 92.50 174 ALA A CA 1
ATOM 1386 C C . ALA A 1 174 ? -9.325 -5.284 -8.485 1.00 92.50 174 ALA A C 1
ATOM 1388 O O . ALA A 1 174 ? -9.275 -5.663 -7.315 1.00 92.50 174 ALA A O 1
ATOM 1389 N N . PRO A 1 175 ? -9.443 -6.166 -9.503 1.00 94.75 175 PRO A N 1
ATOM 1390 C CA . PRO A 1 175 ? -9.577 -7.606 -9.260 1.00 94.75 175 PRO A CA 1
ATOM 1391 C C . PRO A 1 175 ? -8.352 -8.223 -8.570 1.00 94.75 175 PRO A C 1
ATOM 1393 O O . PRO A 1 175 ? -8.488 -9.141 -7.762 1.00 94.75 175 PRO A O 1
ATOM 1396 N N . VAL A 1 176 ? -7.149 -7.713 -8.854 1.00 93.81 176 VAL A N 1
ATOM 1397 C CA . VAL A 1 176 ? -5.915 -8.171 -8.198 1.00 93.81 176 VAL A CA 1
ATOM 1398 C C . VAL A 1 176 ? -5.908 -7.734 -6.737 1.00 93.81 176 VAL A C 1
ATOM 1400 O O . VAL A 1 176 ? -5.591 -8.531 -5.857 1.00 93.81 176 VAL A O 1
ATOM 1403 N N . VAL A 1 177 ? -6.307 -6.488 -6.465 1.00 94.94 177 VAL A N 1
ATOM 1404 C CA . VAL A 1 177 ? -6.426 -5.965 -5.097 1.00 94.94 177 VAL A CA 1
ATOM 1405 C C . VAL A 1 177 ? -7.415 -6.789 -4.276 1.00 94.94 177 VAL A C 1
ATOM 1407 O O . VAL A 1 177 ? -7.095 -7.180 -3.156 1.00 94.94 177 VAL A O 1
ATOM 1410 N N . GLU A 1 178 ? -8.592 -7.082 -4.826 1.00 93.94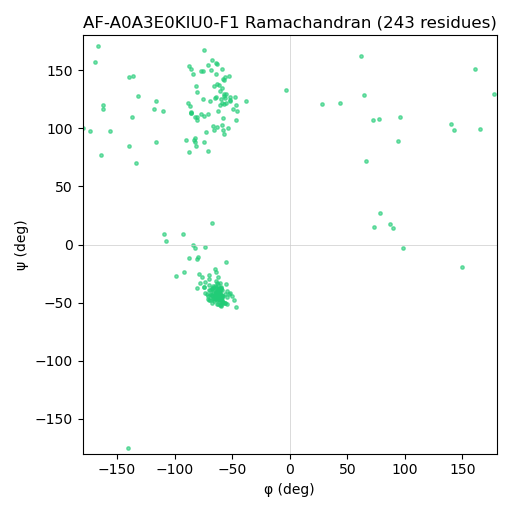 178 GLU A N 1
ATOM 1411 C CA . GLU A 1 178 ? -9.622 -7.864 -4.139 1.00 93.94 178 GLU A CA 1
ATOM 1412 C C . GLU A 1 178 ? -9.147 -9.279 -3.807 1.00 93.94 178 GLU A C 1
ATOM 1414 O O . GLU A 1 178 ? -9.290 -9.699 -2.657 1.00 93.94 178 GLU A O 1
ATOM 1419 N N . ARG A 1 179 ? -8.521 -9.973 -4.768 1.00 95.31 179 ARG A N 1
ATOM 1420 C CA . ARG A 1 179 ? -7.947 -11.310 -4.557 1.00 95.31 179 ARG A CA 1
ATOM 1421 C C . ARG A 1 179 ? -6.875 -11.296 -3.470 1.00 95.31 179 ARG A C 1
ATOM 1423 O O . ARG A 1 179 ? -6.957 -12.056 -2.512 1.00 95.31 179 ARG A O 1
ATOM 1430 N N . VAL A 1 180 ? -5.894 -10.399 -3.580 1.00 95.50 180 VAL A N 1
ATOM 1431 C CA . VAL A 1 180 ? -4.775 -10.336 -2.628 1.00 95.50 180 VAL A CA 1
ATOM 1432 C C . VAL A 1 180 ? -5.255 -9.991 -1.221 1.00 95.50 180 VAL A C 1
ATOM 1434 O O . VAL A 1 180 ? -4.773 -10.579 -0.257 1.00 95.50 180 VAL A O 1
ATOM 1437 N N . LEU A 1 181 ? -6.200 -9.057 -1.079 1.00 94.44 181 LEU A N 1
ATOM 1438 C CA . LEU A 1 181 ? -6.742 -8.701 0.233 1.00 94.44 181 LEU A CA 1
ATOM 1439 C C . LEU A 1 181 ? -7.613 -9.812 0.825 1.00 94.44 181 LEU A C 1
ATOM 1441 O O . LEU A 1 181 ? -7.584 -9.987 2.038 1.00 94.44 181 LEU A O 1
ATOM 1445 N N . ALA A 1 182 ? -8.359 -10.560 0.006 1.00 93.88 182 ALA A N 1
ATOM 1446 C CA . ALA A 1 182 ? -9.115 -11.719 0.475 1.00 93.88 182 ALA A CA 1
ATOM 1447 C C . ALA A 1 182 ? -8.193 -12.828 1.009 1.00 93.88 182 ALA A C 1
ATOM 1449 O O . ALA A 1 182 ? -8.467 -13.374 2.074 1.00 93.88 182 ALA A O 1
ATOM 1450 N N . ASP A 1 183 ? -7.082 -13.098 0.318 1.00 94.25 183 ASP A N 1
ATOM 1451 C CA . ASP A 1 183 ? -6.107 -14.117 0.722 1.00 94.25 183 ASP A CA 1
ATOM 1452 C C . ASP A 1 183 ? -5.306 -13.699 1.970 1.00 94.25 183 ASP A C 1
ATOM 1454 O O . ASP A 1 183 ? -5.098 -14.487 2.892 1.00 94.25 183 ASP A O 1
ATOM 1458 N N . MET A 1 184 ? -4.805 -12.459 1.987 1.00 93.81 184 MET A N 1
ATOM 1459 C CA . MET A 1 184 ? -3.813 -11.997 2.968 1.00 93.81 184 MET A CA 1
ATOM 1460 C C . MET A 1 184 ? -4.423 -11.358 4.219 1.00 93.81 184 MET A C 1
ATOM 1462 O O . MET A 1 184 ? -3.749 -11.272 5.246 1.00 93.81 184 MET A O 1
ATOM 1466 N N . LEU A 1 185 ? -5.654 -10.849 4.131 1.00 93.25 185 LEU A N 1
ATOM 1467 C CA . LEU A 1 185 ? -6.332 -10.145 5.219 1.00 93.25 185 LEU A CA 1
ATOM 1468 C C . LEU A 1 185 ? -7.773 -10.660 5.379 1.00 93.25 185 LEU A C 1
ATOM 1470 O O . LEU A 1 185 ? -8.728 -9.938 5.072 1.00 93.25 185 LEU A O 1
ATOM 1474 N N . PRO A 1 186 ? -7.941 -11.907 5.857 1.00 93.50 186 PRO A N 1
ATOM 1475 C CA . PRO A 1 186 ? -9.258 -12.437 6.177 1.00 93.50 186 PRO A CA 1
ATOM 1476 C C . PRO A 1 186 ? -9.904 -11.641 7.330 1.00 93.50 186 PRO A C 1
ATOM 1478 O O . PRO A 1 186 ? -9.179 -11.030 8.130 1.00 93.50 186 PRO A O 1
ATOM 1481 N N . PRO A 1 187 ? -11.246 -11.638 7.440 1.00 91.25 187 PRO A N 1
ATOM 1482 C CA . PRO A 1 187 ? -11.973 -10.842 8.433 1.00 91.25 187 PRO A CA 1
ATOM 1483 C C . PRO A 1 187 ? -11.470 -11.042 9.868 1.00 91.25 187 PRO A C 1
ATOM 1485 O O . PRO A 1 187 ? -11.254 -10.076 10.596 1.00 91.25 187 PRO A O 1
ATOM 1488 N N . GLU A 1 188 ? -11.170 -12.279 10.256 1.00 91.69 188 GLU A N 1
ATOM 1489 C CA . GLU A 1 188 ? -10.723 -12.633 11.605 1.00 91.69 188 GLU A CA 1
ATOM 1490 C C . GLU A 1 188 ? -9.344 -12.031 11.922 1.00 91.69 188 GLU A C 1
ATOM 1492 O O . GLU A 1 188 ? -9.066 -11.616 13.055 1.00 91.69 188 GLU A O 1
ATOM 1497 N N . LEU A 1 189 ? -8.468 -11.955 10.911 1.00 92.12 189 LEU A N 1
ATOM 1498 C CA . LEU A 1 189 ? -7.165 -11.307 11.037 1.00 92.12 189 LEU A CA 1
ATOM 1499 C C . LEU A 1 189 ? -7.323 -9.790 11.150 1.00 92.12 189 LEU A C 1
ATOM 1501 O O . LEU A 1 189 ? -6.668 -9.179 11.997 1.00 92.12 189 LEU A O 1
ATOM 1505 N N . GLU A 1 190 ? -8.182 -9.187 10.325 1.00 93.19 190 GLU A N 1
ATOM 1506 C CA . GLU A 1 190 ? -8.467 -7.750 10.386 1.00 93.19 190 GLU A CA 1
ATOM 1507 C C . GLU A 1 190 ? -9.000 -7.350 11.767 1.00 93.19 190 GLU A C 1
ATOM 1509 O O . GLU A 1 190 ? -8.519 -6.380 12.361 1.00 93.19 190 GLU A O 1
ATOM 1514 N N . GLU A 1 191 ? -9.924 -8.135 12.320 1.00 93.38 191 GLU A N 1
ATOM 1515 C CA . GLU A 1 191 ? -10.459 -7.922 13.660 1.00 93.38 191 GLU A CA 1
ATOM 1516 C C . GLU A 1 191 ? -9.393 -8.015 14.745 1.00 93.38 191 GLU A C 1
ATOM 1518 O O . GLU A 1 191 ? -9.308 -7.136 15.608 1.00 93.38 191 GLU A O 1
ATOM 1523 N N . ARG A 1 192 ? -8.546 -9.050 14.700 1.00 93.38 192 ARG A N 1
ATOM 1524 C CA . ARG A 1 192 ? -7.449 -9.205 15.660 1.00 93.38 192 ARG A CA 1
ATOM 1525 C C . ARG A 1 192 ? -6.499 -8.009 15.623 1.00 93.38 192 ARG A C 1
ATOM 1527 O O . ARG A 1 192 ? -6.206 -7.435 16.671 1.00 93.38 192 ARG A O 1
ATOM 1534 N N . LEU A 1 193 ? -6.075 -7.594 14.429 1.00 93.50 193 LEU A N 1
ATOM 1535 C CA . LEU A 1 193 ? -5.192 -6.439 14.253 1.00 93.50 193 LEU A CA 1
ATOM 1536 C C . LEU A 1 193 ? -5.846 -5.145 14.747 1.00 93.50 193 LEU A C 1
ATOM 1538 O O . LEU A 1 193 ? -5.183 -4.314 15.369 1.00 93.50 193 LEU A O 1
ATOM 1542 N N . CYS A 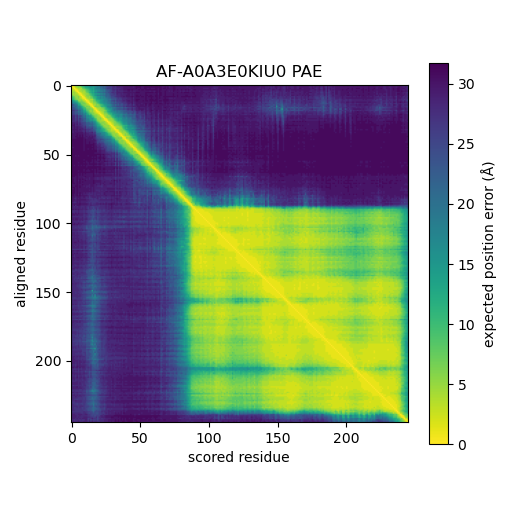1 194 ? -7.148 -4.973 14.510 1.00 94.25 194 CYS A N 1
ATOM 1543 C CA . CYS A 1 194 ? -7.889 -3.824 15.014 1.00 94.25 194 CYS A CA 1
ATOM 1544 C C . CYS A 1 194 ? -7.887 -3.779 16.546 1.00 94.25 194 CYS A C 1
ATOM 1546 O O . CYS A 1 194 ? -7.605 -2.728 17.123 1.00 94.25 194 CYS A O 1
ATOM 1548 N N . ARG A 1 195 ? -8.130 -4.917 17.211 1.00 92.56 195 ARG A N 1
ATOM 1549 C CA . ARG A 1 195 ? -8.108 -5.020 18.680 1.00 92.56 195 ARG A CA 1
ATOM 1550 C C . ARG A 1 195 ? -6.740 -4.705 19.268 1.00 92.56 195 ARG A C 1
ATOM 1552 O O . ARG A 1 195 ? -6.646 -3.935 20.222 1.00 92.56 195 ARG A O 1
ATOM 1559 N N . GLU A 1 196 ? -5.677 -5.255 18.694 1.00 92.44 196 GLU A N 1
ATOM 1560 C CA . GLU A 1 196 ? -4.304 -5.001 19.145 1.00 92.44 196 GLU A CA 1
ATOM 1561 C C . GLU A 1 196 ? -3.940 -3.512 19.024 1.00 92.44 196 GLU A C 1
ATOM 1563 O O . GLU A 1 196 ? -3.411 -2.900 19.960 1.00 92.44 196 GLU A O 1
ATOM 1568 N N . GLU A 1 197 ? -4.286 -2.895 17.892 1.00 93.31 197 GLU A N 1
ATOM 1569 C CA . GLU A 1 197 ? -4.110 -1.462 17.660 1.00 93.31 197 GLU A CA 1
ATOM 1570 C C . GLU A 1 197 ? -4.956 -0.612 18.616 1.00 93.31 197 GLU A C 1
ATOM 1572 O O . GLU A 1 197 ? -4.472 0.397 19.147 1.00 93.31 197 GLU A O 1
ATOM 1577 N N . ALA A 1 198 ? -6.197 -1.032 18.877 1.00 92.62 198 ALA A N 1
ATOM 1578 C CA . ALA A 1 198 ? -7.103 -0.371 19.800 1.00 92.62 198 ALA A CA 1
ATOM 1579 C C . ALA A 1 198 ? -6.544 -0.390 21.227 1.00 92.62 198 ALA A C 1
ATOM 1581 O O . ALA A 1 198 ? -6.391 0.670 21.834 1.00 92.62 198 ALA A O 1
ATOM 1582 N N . ALA A 1 199 ? -6.136 -1.560 21.725 1.00 91.56 199 ALA A N 1
ATOM 1583 C CA . ALA A 1 199 ? -5.540 -1.725 23.048 1.00 91.56 199 ALA A CA 1
ATOM 1584 C C . ALA A 1 199 ? -4.251 -0.901 23.196 1.00 91.56 199 ALA A C 1
ATOM 1586 O O . ALA A 1 199 ? -4.067 -0.177 24.181 1.00 91.56 199 ALA A O 1
ATOM 1587 N N . ARG A 1 200 ? -3.369 -0.928 22.186 1.00 91.12 200 ARG A N 1
ATOM 1588 C CA . ARG A 1 200 ? -2.134 -0.129 22.187 1.00 91.12 200 ARG A CA 1
ATOM 1589 C C . ARG A 1 200 ? -2.424 1.369 22.240 1.00 91.12 200 ARG A C 1
ATOM 1591 O O . ARG A 1 200 ? -1.724 2.111 22.934 1.00 91.12 200 ARG A O 1
ATOM 1598 N N . ARG A 1 201 ? -3.432 1.838 21.500 1.00 91.81 201 ARG A N 1
ATOM 1599 C CA . ARG A 1 201 ? -3.814 3.254 21.477 1.00 91.81 201 ARG A CA 1
ATOM 1600 C C . ARG A 1 201 ? -4.550 3.671 22.749 1.00 91.81 201 ARG A C 1
ATOM 1602 O O . ARG A 1 201 ? -4.301 4.783 23.215 1.00 91.81 201 ARG A O 1
ATOM 1609 N N . ALA A 1 202 ? -5.379 2.797 23.316 1.00 90.19 202 ALA A N 1
ATOM 1610 C CA . ALA A 1 202 ? -6.121 3.021 24.553 1.00 90.19 202 ALA A CA 1
ATOM 1611 C C . ALA A 1 202 ? -5.182 3.277 25.737 1.00 90.19 202 ALA A C 1
ATOM 1613 O O . ALA A 1 202 ? -5.370 4.259 26.448 1.00 90.19 202 ALA A O 1
ATOM 1614 N N . ARG A 1 203 ? -4.086 2.510 25.862 1.00 89.12 203 ARG A N 1
ATOM 1615 C CA . ARG A 1 203 ? -3.040 2.747 26.881 1.00 89.12 203 ARG A CA 1
ATOM 1616 C C . ARG A 1 203 ? -2.452 4.161 26.821 1.00 89.12 203 ARG A C 1
ATOM 1618 O O . ARG A 1 203 ? -2.140 4.746 27.848 1.00 89.12 203 ARG A O 1
ATOM 1625 N N . ARG A 1 204 ? -2.336 4.746 25.622 1.00 89.56 204 ARG A N 1
ATOM 1626 C CA . ARG A 1 204 ? -1.842 6.127 25.425 1.00 89.56 204 ARG A CA 1
ATOM 1627 C C . ARG A 1 204 ? -2.898 7.203 25.688 1.00 89.56 204 ARG A C 1
ATOM 1629 O O . ARG A 1 204 ? -2.577 8.386 25.645 1.00 89.56 204 ARG A O 1
ATOM 1636 N N . LEU A 1 205 ? -4.156 6.808 25.834 1.00 88.62 205 LEU A N 1
ATOM 1637 C CA . LEU A 1 205 ? -5.287 7.680 26.145 1.00 88.62 205 LEU A CA 1
ATOM 1638 C C . LEU A 1 205 ? -5.799 7.438 27.574 1.00 88.62 205 LEU A C 1
ATOM 1640 O O . LEU A 1 205 ? -6.843 7.979 27.933 1.00 88.62 205 LEU A O 1
ATOM 1644 N N . ALA A 1 206 ? -5.075 6.646 28.374 1.00 81.94 206 ALA A N 1
ATOM 1645 C CA . ALA A 1 206 ? -5.359 6.453 29.787 1.00 81.94 206 ALA A CA 1
ATOM 1646 C C . ALA A 1 206 ? -5.347 7.819 30.496 1.00 81.94 206 ALA A C 1
ATOM 1648 O O . ALA A 1 206 ? -4.418 8.605 30.312 1.00 81.94 206 ALA A O 1
ATOM 1649 N N . GLY A 1 207 ? -6.413 8.124 31.237 1.00 82.94 207 GLY A N 1
ATOM 1650 C CA . GLY A 1 207 ? -6.607 9.410 31.920 1.00 82.94 207 GLY A CA 1
ATOM 1651 C C . GLY A 1 207 ? -7.494 10.423 31.186 1.00 82.94 207 GLY A C 1
ATOM 1652 O O . GLY A 1 207 ? -7.765 11.488 31.728 1.00 82.94 207 GLY A O 1
ATOM 1653 N N . GLN A 1 208 ? -7.968 10.117 29.975 1.00 88.94 208 GLN A N 1
ATOM 1654 C CA . GLN A 1 208 ? -9.029 10.902 29.333 1.00 88.94 208 GLN A CA 1
ATOM 1655 C C . GLN A 1 208 ? -10.417 10.415 29.783 1.00 88.94 208 GLN A C 1
ATOM 1657 O O . GLN A 1 208 ? -10.562 9.214 30.026 1.00 88.94 208 GLN A O 1
ATOM 1662 N N . PRO A 1 209 ? -11.436 11.296 29.808 1.00 89.06 209 PRO A N 1
ATOM 1663 C CA . PRO A 1 209 ? -12.833 10.895 29.975 1.00 89.06 209 PRO A CA 1
ATOM 1664 C C . PRO A 1 209 ? -13.240 9.827 28.954 1.00 89.06 209 PRO A C 1
ATOM 1666 O O . PRO A 1 209 ? -12.778 9.860 27.808 1.00 89.06 209 PRO A O 1
ATOM 1669 N N . ASP A 1 210 ? -14.099 8.889 29.350 1.00 86.50 210 ASP A N 1
ATOM 1670 C CA . ASP A 1 210 ? -14.445 7.724 28.525 1.00 86.50 210 ASP A CA 1
ATOM 1671 C C . ASP A 1 210 ? -15.073 8.108 27.175 1.00 86.50 210 ASP A C 1
ATOM 1673 O O . ASP A 1 210 ? -14.743 7.516 26.144 1.00 86.50 210 ASP A O 1
ATOM 1677 N N . ASP A 1 211 ? -15.906 9.151 27.133 1.00 88.25 211 ASP A N 1
ATOM 1678 C CA . ASP A 1 211 ? -16.510 9.666 25.900 1.00 88.25 211 ASP A CA 1
ATOM 1679 C C . ASP A 1 211 ? -15.443 10.222 24.936 1.00 88.25 211 ASP A C 1
ATOM 1681 O O . ASP A 1 211 ? -15.429 9.906 23.739 1.00 88.25 211 ASP A O 1
ATOM 1685 N N . VAL A 1 212 ? -14.489 10.995 25.464 1.00 89.81 212 VAL A N 1
ATOM 1686 C CA . VAL A 1 212 ? -13.362 11.553 24.710 1.00 89.81 212 VAL A CA 1
ATOM 1687 C C . VAL A 1 212 ? -12.430 10.434 24.244 1.00 89.81 212 VAL A C 1
ATOM 1689 O O . VAL A 1 212 ? -11.974 10.444 23.093 1.00 89.81 212 VAL A O 1
ATOM 1692 N N . ARG A 1 213 ? -12.159 9.449 25.108 1.00 90.50 213 ARG A N 1
ATOM 1693 C CA . ARG A 1 213 ? -11.327 8.279 24.810 1.00 90.50 213 ARG A CA 1
ATOM 1694 C C . ARG A 1 213 ? -11.926 7.473 23.661 1.00 90.50 213 ARG A C 1
ATOM 1696 O O . ARG A 1 213 ? -11.229 7.261 22.664 1.00 90.50 213 ARG A O 1
ATOM 1703 N N . ARG A 1 214 ? -13.210 7.107 23.748 1.00 90.00 214 ARG A N 1
ATOM 1704 C CA . ARG A 1 214 ? -13.939 6.358 22.709 1.00 90.00 214 ARG A CA 1
ATOM 1705 C C . ARG A 1 214 ? -13.942 7.095 21.375 1.00 90.00 214 ARG A C 1
ATOM 1707 O O . ARG A 1 214 ? -13.539 6.522 20.365 1.00 90.00 214 ARG A O 1
ATOM 1714 N N . ARG A 1 215 ? -14.300 8.386 21.358 1.00 92.31 215 ARG A N 1
ATOM 1715 C CA . ARG A 1 215 ? -14.308 9.205 20.127 1.00 92.31 215 ARG A CA 1
ATOM 1716 C C . ARG A 1 215 ? -12.931 9.260 19.463 1.00 92.31 215 ARG A C 1
ATOM 1718 O O . ARG A 1 215 ? -12.814 9.073 18.252 1.00 92.31 215 ARG A O 1
ATOM 1725 N N . ARG A 1 216 ? -11.867 9.483 20.244 1.00 93.38 216 ARG A N 1
ATOM 1726 C CA . ARG A 1 216 ? -10.489 9.540 19.722 1.00 93.38 216 ARG A CA 1
ATOM 1727 C C . ARG A 1 216 ? -10.003 8.187 19.212 1.00 93.38 216 ARG A C 1
ATOM 1729 O O . ARG A 1 216 ? -9.284 8.153 18.210 1.00 93.38 216 ARG A O 1
ATOM 1736 N N . LEU A 1 217 ? -10.376 7.102 19.885 1.00 93.44 217 LEU A N 1
ATOM 1737 C CA . LEU A 1 217 ? -10.018 5.743 19.497 1.00 93.44 217 LEU A CA 1
ATOM 1738 C C . LEU A 1 217 ? -10.731 5.333 18.202 1.00 93.44 217 LEU A C 1
ATOM 1740 O O . LEU A 1 217 ? -10.063 4.933 17.250 1.00 93.44 217 LEU A O 1
ATOM 1744 N N . ALA A 1 218 ? -12.043 5.568 18.113 1.00 93.75 218 ALA A N 1
ATOM 1745 C CA . ALA A 1 218 ? -12.831 5.352 16.901 1.00 93.75 218 ALA A CA 1
ATOM 1746 C C . ALA A 1 218 ? -12.256 6.131 15.706 1.00 93.75 218 ALA A C 1
ATOM 1748 O O . ALA A 1 218 ? -11.963 5.554 14.660 1.00 93.75 218 ALA A O 1
ATOM 1749 N N . ALA A 1 219 ? -11.987 7.432 15.875 1.00 94.38 219 ALA A N 1
ATOM 1750 C CA . ALA A 1 219 ? -11.407 8.267 14.822 1.00 94.38 219 ALA A CA 1
ATOM 1751 C C . ALA A 1 219 ? -9.987 7.829 14.418 1.00 94.38 219 ALA A C 1
ATOM 1753 O O . ALA A 1 219 ? -9.558 8.018 13.277 1.00 94.38 219 ALA A O 1
ATOM 1754 N N . PHE A 1 220 ? -9.206 7.274 15.347 1.00 94.62 220 PHE A N 1
ATOM 1755 C CA . PHE A 1 220 ? -7.896 6.705 15.039 1.00 94.62 220 PHE A CA 1
ATOM 1756 C C . PHE A 1 220 ? -8.018 5.447 14.170 1.00 94.62 220 PHE A C 1
ATOM 1758 O O . PHE A 1 220 ? -7.377 5.387 13.120 1.00 94.62 220 PHE A O 1
ATOM 1765 N N . LEU A 1 221 ? -8.864 4.495 14.566 1.00 94.31 221 LEU A N 1
ATOM 1766 C CA . LEU A 1 221 ? -9.055 3.237 13.842 1.00 94.31 221 LEU A CA 1
ATOM 1767 C C . LEU A 1 221 ? -9.706 3.464 12.468 1.00 94.31 221 LEU A C 1
ATOM 1769 O O . LEU A 1 221 ? -9.245 2.907 11.472 1.00 94.31 221 LEU A O 1
ATOM 1773 N N . ALA A 1 222 ? -10.675 4.379 12.374 1.00 93.62 222 ALA A N 1
ATOM 1774 C CA . ALA A 1 222 ? -11.293 4.769 11.107 1.00 93.62 222 ALA A CA 1
ATOM 1775 C C . ALA A 1 222 ? -10.265 5.341 10.112 1.00 93.62 222 ALA A C 1
ATOM 1777 O O . ALA A 1 222 ? -10.212 4.927 8.956 1.00 93.62 222 ALA A O 1
ATOM 1778 N N . ARG A 1 223 ? -9.355 6.221 10.563 1.00 92.81 223 ARG A N 1
ATOM 1779 C CA . ARG A 1 223 ? -8.243 6.723 9.723 1.00 92.81 223 ARG A CA 1
ATOM 1780 C C . ARG A 1 223 ? -7.246 5.632 9.334 1.00 92.81 223 ARG A C 1
ATOM 1782 O O . ARG A 1 223 ? -6.484 5.790 8.375 1.00 92.81 223 ARG A O 1
ATOM 1789 N N . ARG A 1 224 ? -7.209 4.527 10.078 1.00 92.50 224 ARG A N 1
ATOM 1790 C CA . ARG A 1 224 ? -6.416 3.344 9.740 1.00 92.50 224 ARG A CA 1
ATOM 1791 C C . ARG A 1 224 ? -7.089 2.455 8.692 1.00 92.50 224 ARG A C 1
ATOM 1793 O O . ARG A 1 224 ? -6.394 1.624 8.114 1.00 92.50 224 ARG A O 1
ATOM 1800 N N . GLY A 1 225 ? -8.367 2.691 8.396 1.00 93.25 225 GLY A N 1
ATOM 1801 C CA . GLY A 1 225 ? -9.129 2.018 7.345 1.00 93.25 225 GLY A CA 1
ATOM 1802 C C . GLY A 1 225 ? -9.797 0.718 7.765 1.00 93.25 225 GLY A C 1
ATOM 1803 O O . GLY A 1 225 ? -10.127 -0.067 6.881 1.00 93.25 225 GLY A O 1
ATOM 1804 N N . PHE A 1 226 ? -9.958 0.478 9.068 1.00 94.50 226 PHE A N 1
ATOM 1805 C CA . PHE A 1 226 ? -10.763 -0.640 9.565 1.00 94.50 226 PHE A CA 1
ATOM 1806 C C . PHE A 1 226 ? -12.246 -0.411 9.252 1.00 94.50 226 PHE A C 1
ATOM 1808 O O . PHE A 1 226 ? -12.699 0.738 9.171 1.00 94.50 226 PHE A O 1
ATOM 1815 N N . SER A 1 227 ? -12.989 -1.499 9.057 1.00 92.50 227 SER A N 1
ATOM 1816 C CA . SER A 1 227 ? -14.437 -1.435 8.862 1.00 92.50 227 SER A CA 1
ATOM 1817 C C . SER A 1 227 ? -15.132 -0.883 10.123 1.00 92.50 227 SER A C 1
ATOM 1819 O O . SER A 1 227 ? -14.648 -1.103 11.239 1.00 92.50 227 SER A O 1
ATOM 1821 N N . PRO A 1 228 ? -16.241 -0.133 9.984 1.00 90.75 228 PRO A N 1
ATOM 1822 C CA . PRO A 1 228 ? -17.001 0.362 11.129 1.00 90.75 228 PRO A CA 1
ATOM 1823 C C . PRO A 1 228 ? -17.386 -0.755 12.101 1.00 90.75 228 PRO A C 1
ATOM 1825 O O . PRO A 1 228 ? -17.224 -0.593 13.306 1.00 90.75 228 PRO A O 1
ATOM 1828 N N . GLU A 1 229 ? -17.818 -1.899 11.574 1.00 91.62 229 GLU A N 1
ATOM 1829 C CA . GLU A 1 229 ? -18.238 -3.074 12.335 1.00 91.62 229 GLU A CA 1
ATOM 1830 C C . GLU A 1 229 ? -17.103 -3.572 13.240 1.00 91.62 229 GLU A C 1
ATOM 1832 O O . GLU A 1 229 ? -17.271 -3.693 14.456 1.00 91.62 229 GLU A O 1
ATOM 1837 N N . THR A 1 230 ? -15.908 -3.750 12.671 1.00 92.75 230 THR A N 1
ATOM 1838 C CA . THR A 1 230 ? -14.716 -4.174 13.410 1.00 92.75 230 THR A CA 1
ATOM 1839 C C . THR A 1 230 ? -14.276 -3.130 14.441 1.00 92.75 230 THR A C 1
ATOM 1841 O O . THR A 1 230 ? -13.839 -3.484 15.537 1.00 92.75 230 THR A O 1
ATOM 1844 N N . VAL A 1 231 ? -14.422 -1.836 14.134 1.00 93.62 231 VAL A N 1
ATOM 1845 C CA . VAL A 1 231 ? -14.115 -0.755 15.082 1.00 93.62 231 VAL A CA 1
ATOM 1846 C C . VAL A 1 231 ? -15.052 -0.796 16.286 1.00 93.62 231 VAL A C 1
ATOM 1848 O O . VAL A 1 231 ? -14.572 -0.724 17.416 1.00 93.62 231 VAL A O 1
ATOM 1851 N N . TYR A 1 232 ? -16.364 -0.931 16.081 1.00 91.75 232 TYR A N 1
ATOM 1852 C CA . TYR A 1 232 ? -17.323 -1.010 17.186 1.00 91.75 232 TYR A CA 1
ATOM 1853 C C . TYR A 1 232 ? -17.083 -2.243 18.063 1.00 91.75 232 TYR A C 1
ATOM 1855 O O . TYR A 1 232 ? -17.076 -2.118 19.289 1.00 91.75 232 TYR A O 1
ATOM 1863 N N . ALA A 1 233 ? -16.795 -3.395 17.451 1.00 90.88 233 ALA A N 1
ATOM 1864 C CA . ALA A 1 233 ? -16.441 -4.614 18.175 1.00 90.88 233 ALA A CA 1
ATOM 1865 C C . ALA A 1 233 ? -15.167 -4.438 19.022 1.00 90.88 233 ALA A C 1
ATOM 1867 O O . ALA A 1 233 ? -15.129 -4.843 20.184 1.00 90.88 233 ALA A O 1
ATOM 1868 N N . ALA A 1 234 ? -14.134 -3.786 18.476 1.00 90.81 234 ALA A N 1
ATOM 1869 C CA . ALA A 1 234 ? -12.896 -3.519 19.205 1.00 90.81 234 ALA A CA 1
ATOM 1870 C C . ALA A 1 234 ? -13.097 -2.542 20.376 1.00 90.81 234 ALA A C 1
ATOM 1872 O O . ALA A 1 234 ? -12.489 -2.721 21.429 1.00 90.81 234 ALA A O 1
ATOM 1873 N N . LEU A 1 235 ? -13.949 -1.522 20.217 1.00 90.25 235 LEU A N 1
ATOM 1874 C CA . LEU A 1 235 ? -14.258 -0.572 21.290 1.00 90.25 235 LEU A CA 1
ATOM 1875 C C . LEU A 1 235 ? -14.972 -1.252 22.461 1.00 90.25 235 LEU A C 1
ATOM 1877 O O . LEU A 1 235 ? -14.553 -1.070 23.599 1.00 90.25 235 LEU A O 1
ATOM 1881 N N . ALA A 1 236 ? -15.980 -2.086 22.184 1.00 88.06 236 ALA A N 1
ATOM 1882 C CA . ALA A 1 236 ? -16.725 -2.800 23.223 1.00 88.06 236 ALA A CA 1
ATOM 1883 C C . ALA A 1 236 ? -15.808 -3.625 24.147 1.00 88.06 236 ALA A C 1
ATOM 1885 O O . ALA A 1 236 ? -15.974 -3.610 25.364 1.00 88.06 236 ALA A O 1
ATOM 1886 N N . GLN A 1 237 ? -14.788 -4.276 23.582 1.00 81.94 237 GLN A N 1
ATOM 1887 C CA . GLN A 1 237 ? -13.835 -5.085 24.350 1.00 81.94 237 GLN A CA 1
ATOM 1888 C C . GLN A 1 237 ? -12.848 -4.253 25.174 1.00 81.94 237 GLN A C 1
ATOM 1890 O O . GLN A 1 237 ? -12.436 -4.681 26.244 1.00 81.94 237 GLN A O 1
ATOM 1895 N N . VAL A 1 238 ? -12.459 -3.064 24.702 1.00 80.75 238 VAL A N 1
ATOM 1896 C CA . VAL A 1 238 ? -11.555 -2.170 25.451 1.00 80.75 238 VAL A CA 1
ATOM 1897 C C . VAL A 1 238 ? -12.245 -1.569 26.676 1.00 80.75 238 VAL A C 1
ATOM 1899 O O . VAL A 1 238 ? -11.580 -1.246 27.657 1.00 80.75 238 VAL A O 1
ATOM 1902 N N . ASP A 1 239 ? -13.562 -1.390 26.606 1.00 70.81 239 ASP A N 1
ATOM 1903 C CA . ASP A 1 239 ? -14.353 -0.806 27.686 1.00 70.81 239 ASP A CA 1
ATOM 1904 C C . ASP A 1 239 ? -14.841 -1.837 28.711 1.00 70.81 239 ASP A C 1
ATOM 1906 O O . ASP A 1 239 ? -15.319 -1.441 29.771 1.00 70.81 239 ASP A O 1
ATOM 1910 N N . THR A 1 240 ? -14.712 -3.134 28.417 1.00 66.44 240 THR A N 1
ATOM 1911 C CA . THR A 1 240 ? -14.984 -4.182 29.405 1.00 66.44 240 THR A CA 1
ATOM 1912 C C . THR A 1 240 ? -13.775 -4.236 30.344 1.00 66.44 240 THR A C 1
ATOM 1914 O O . THR A 1 240 ? -12.676 -4.556 29.877 1.00 66.44 240 THR A O 1
ATOM 1917 N N . PRO A 1 241 ? -13.899 -3.862 31.633 1.00 54.03 241 PRO A N 1
ATOM 1918 C CA . PRO A 1 241 ? -12.819 -4.107 32.581 1.00 54.03 241 PRO A CA 1
ATOM 1919 C C . PRO A 1 241 ? -12.532 -5.615 32.585 1.00 54.03 241 PRO A C 1
ATOM 1921 O O . PRO A 1 241 ? -13.478 -6.389 32.450 1.00 54.03 241 PRO A O 1
ATOM 1924 N N . PRO A 1 242 ? -11.263 -6.057 32.678 1.00 49.81 242 PRO A N 1
ATOM 1925 C CA . PRO A 1 242 ? -10.998 -7.476 32.863 1.00 49.81 242 PRO A CA 1
ATOM 1926 C C . PRO A 1 242 ? -11.767 -7.912 34.109 1.00 49.81 242 PRO A C 1
ATOM 1928 O O . PRO A 1 242 ? -11.577 -7.311 35.173 1.00 49.81 242 PRO A O 1
ATOM 1931 N N . ASP A 1 243 ? -12.663 -8.888 33.951 1.00 43.41 243 ASP A N 1
ATOM 1932 C CA . ASP A 1 243 ? -13.329 -9.526 35.078 1.00 43.41 243 ASP A CA 1
ATOM 1933 C C . ASP A 1 243 ? -12.227 -9.905 36.071 1.00 43.41 243 ASP A C 1
ATOM 1935 O O . ASP A 1 243 ? -11.248 -10.573 35.730 1.00 43.41 243 ASP A O 1
ATOM 1939 N N . THR A 1 244 ? -12.296 -9.303 37.254 1.00 37.97 244 THR A N 1
ATOM 1940 C CA . THR A 1 244 ? -11.345 -9.582 38.323 1.00 37.97 244 THR A CA 1
ATOM 1941 C C . THR A 1 244 ? -11.862 -10.847 38.991 1.00 37.97 244 THR A C 1
ATOM 1943 O O . THR A 1 244 ? -12.744 -10.755 39.841 1.00 37.97 244 THR A O 1
ATOM 1946 N N . ASP A 1 245 ? -11.381 -11.999 38.519 1.00 34.22 245 ASP A N 1
ATOM 1947 C CA . ASP A 1 245 ? -11.460 -13.276 39.242 1.00 34.22 245 ASP A CA 1
ATOM 1948 C C . ASP A 1 245 ? -10.558 -13.240 40.489 1.00 34.22 245 ASP A C 1
ATOM 1950 O O . ASP A 1 245 ? -9.424 -12.701 40.396 1.00 34.22 245 ASP A O 1
#

Sequence (245 aa):
MTSCTATASPGRAAFWTWRPSSASSPAAARGTPTATSAWARGGRTQSSSCRKTRKWPRSWRTKRAKPPGCRPSSGAPAKKRWWPPIPEPDLAKAQARALRLLAARDRSRRELEDRLRRAGFSDPVIEETVNWCRRLGYVDDERFARSWVEYRLLHSPSGRRRLEAELRQKGVDAPVVERVLADMLPPELEERLCREEAARRARRLAGQPDDVRRRRLAAFLARRGFSPETVYAALAQVDTPPDTD

Solvent-accessible surface area (backbone atoms only — not comparable to full-atom values): 15848 Å² total; per-residue (Å²): 141,84,85,86,83,82,85,80,80,85,80,84,78,84,79,81,80,85,77,84,94,81,87,84,87,88,89,89,80,90,83,87,84,88,84,89,78,89,83,87,90,83,90,83,78,85,81,75,81,86,88,73,78,82,73,74,71,89,73,77,81,71,80,87,72,77,71,92,79,77,72,76,76,75,78,73,76,80,73,74,76,82,70,74,82,69,82,56,73,60,42,62,52,47,42,55,50,48,51,59,54,43,74,75,41,79,48,32,68,47,54,50,49,55,53,42,49,74,71,69,52,54,69,70,47,43,53,53,38,52,54,51,38,38,76,71,64,74,45,42,50,59,62,28,48,47,56,49,52,52,53,35,55,75,77,52,70,58,19,67,61,40,52,50,52,51,41,46,72,45,56,41,55,66,72,50,49,54,52,47,42,58,72,76,50,39,70,71,56,47,41,50,52,47,35,54,52,47,53,59,51,47,67,76,40,66,91,52,58,68,70,61,36,50,54,55,49,51,55,51,45,49,75,35,18,40,54,70,69,50,49,54,56,36,49,58,58,71,70,49,72,78,80,84,124

Radius of gyration: 37.38 Å; Cα contacts (8 Å, |Δi|>4): 157; chains: 1; bounding box: 93×90×100 Å

Foldseek 3Di:
DDDDDDDDDDDDDDDPDDDDDDDDDDDDDDDDDDDDDDDDDDDDDDPDDDPPDPPDPPPVPDDPDDPPDDDPPDDDPPPPPPDPPDPDPLLVVLLVVLCVVLVVHAAALQVSLVVSVVVVDDPVSSVVSSVVCVVVVSHDLLVVLLVQQVVCVVPPQAALQVSQVVSVVSVRDPVSSVVSCVVPPPPVNLLVSLLVLLLVVLVVVPPDDLVVSLVVSLVVNVVSPHDNVSSVVSSVVNPDDPPDD

Mean predicted aligned error: 17.69 Å

Secondary structure (DSSP, 8-state):
-------PPPPPP--------------------------------------------TT--S--PPPTT-------------PPPPSPHHHHHHHHHHHHHHHHS---HHHHHHHHHHTT--HHHHHHHHHHHHHTT---HHHHHHHHHHHHHHHS---HHHHHHHHHHTT--HHHHHHHHHHHS-HHHHHHHHHHHHHHHHHTTTTS-HHHHHHHHHHHHHHHT--HHHHHHHHHHHHSPPP--